Protein AF-I4D6Q4-F1 (afdb_monomer_lite)

Structure (mmCIF, N/CA/C/O backbone):
data_AF-I4D6Q4-F1
#
_entry.id   AF-I4D6Q4-F1
#
loop_
_atom_site.group_PDB
_atom_site.id
_atom_site.type_symbol
_atom_site.label_atom_id
_atom_site.label_alt_id
_atom_site.label_comp_id
_atom_site.label_asym_id
_atom_site.label_entity_id
_atom_site.label_seq_id
_atom_site.pdbx_PDB_ins_code
_atom_site.Cartn_x
_atom_site.Cartn_y
_atom_site.Cartn_z
_atom_site.occupancy
_atom_site.B_iso_or_equiv
_atom_site.auth_seq_id
_atom_site.auth_comp_id
_atom_site.auth_asym_id
_atom_site.auth_atom_id
_atom_site.pdbx_PDB_model_num
ATOM 1 N N . MET A 1 1 ? 4.727 -22.201 -9.510 1.00 43.12 1 MET A N 1
ATOM 2 C CA . MET A 1 1 ? 4.605 -21.734 -8.112 1.00 43.12 1 MET A CA 1
ATOM 3 C C . MET A 1 1 ? 3.258 -22.176 -7.570 1.00 43.12 1 MET A C 1
ATOM 5 O O . MET A 1 1 ? 2.271 -22.043 -8.285 1.00 43.12 1 MET A O 1
ATOM 9 N N . ASN A 1 2 ? 3.219 -22.749 -6.364 1.00 45.34 2 ASN A N 1
ATOM 10 C CA . ASN A 1 2 ? 1.958 -23.049 -5.682 1.00 45.34 2 ASN A CA 1
ATOM 11 C C . ASN A 1 2 ? 1.184 -21.742 -5.453 1.00 45.34 2 ASN A C 1
ATOM 13 O O . ASN A 1 2 ? 1.776 -20.726 -5.102 1.00 45.34 2 ASN A O 1
ATOM 17 N N . SER A 1 3 ? -0.130 -21.769 -5.671 1.00 61.62 3 SER A N 1
ATOM 18 C CA . SER A 1 3 ? -1.021 -20.662 -5.318 1.00 61.62 3 SER A CA 1
ATOM 19 C C . SER A 1 3 ? -0.944 -20.424 -3.810 1.00 61.62 3 SER A C 1
ATOM 21 O O . SER A 1 3 ? -1.395 -21.282 -3.051 1.00 61.62 3 SER A O 1
ATOM 23 N N . LEU A 1 4 ? -0.412 -19.274 -3.384 1.00 80.50 4 LEU A N 1
ATOM 24 C CA . LEU A 1 4 ? -0.483 -18.830 -1.988 1.00 80.50 4 LEU A CA 1
ATOM 25 C C . LEU A 1 4 ? -1.951 -18.795 -1.547 1.00 80.50 4 LEU A C 1
ATOM 27 O O . LEU A 1 4 ? -2.806 -18.285 -2.282 1.00 80.50 4 LEU A O 1
ATOM 31 N N . LYS A 1 5 ? -2.262 -19.350 -0.372 1.00 91.19 5 LYS A N 1
ATOM 32 C CA . LYS A 1 5 ? -3.630 -19.301 0.157 1.00 91.19 5 LYS A CA 1
ATOM 33 C C . LYS A 1 5 ? -3.810 -18.021 0.958 1.00 91.19 5 LYS A C 1
ATOM 35 O O . LYS A 1 5 ? -2.890 -17.540 1.608 1.00 91.19 5 LYS A O 1
ATOM 40 N N . ASN A 1 6 ? -5.017 -17.472 0.916 1.00 95.25 6 ASN A N 1
ATOM 41 C CA . ASN A 1 6 ? -5.359 -16.274 1.667 1.00 95.25 6 ASN A CA 1
ATOM 42 C C . ASN A 1 6 ? -5.917 -16.643 3.049 1.00 95.25 6 ASN A C 1
ATOM 44 O O . ASN A 1 6 ? -7.002 -17.221 3.131 1.00 95.25 6 ASN A O 1
ATOM 48 N N . VAL A 1 7 ? -5.218 -16.278 4.127 1.00 95.94 7 VAL A N 1
ATOM 49 C CA . VAL A 1 7 ? -5.670 -16.543 5.506 1.00 95.94 7 VAL A CA 1
ATOM 50 C C . VAL A 1 7 ? -6.433 -15.392 6.147 1.00 95.94 7 VAL A C 1
ATOM 52 O O . VAL A 1 7 ? -6.980 -15.586 7.232 1.00 95.94 7 VAL A O 1
ATOM 55 N N . ALA A 1 8 ? -6.533 -14.230 5.491 1.00 95.38 8 ALA A N 1
ATOM 56 C CA . ALA A 1 8 ? -7.095 -13.005 6.073 1.00 95.38 8 ALA A CA 1
ATOM 57 C C . ALA A 1 8 ? -8.513 -13.176 6.655 1.00 95.38 8 ALA A C 1
ATOM 59 O O . ALA A 1 8 ? -8.916 -12.454 7.564 1.00 95.38 8 ALA A O 1
ATOM 60 N N . TYR A 1 9 ? -9.270 -14.151 6.145 1.00 95.94 9 TYR A N 1
ATOM 61 C CA . TYR A 1 9 ? -10.652 -14.424 6.542 1.00 95.94 9 TYR A CA 1
ATOM 62 C C . TYR A 1 9 ? -10.814 -15.641 7.463 1.00 95.94 9 TYR A C 1
ATOM 64 O O . TYR A 1 9 ? -11.933 -15.944 7.881 1.00 95.94 9 TYR A O 1
ATOM 72 N N . THR A 1 10 ? -9.724 -16.338 7.789 1.00 96.38 10 THR A N 1
ATOM 73 C CA . THR A 1 10 ? -9.750 -17.511 8.672 1.00 96.38 10 THR A CA 1
ATOM 74 C C . THR A 1 10 ? -9.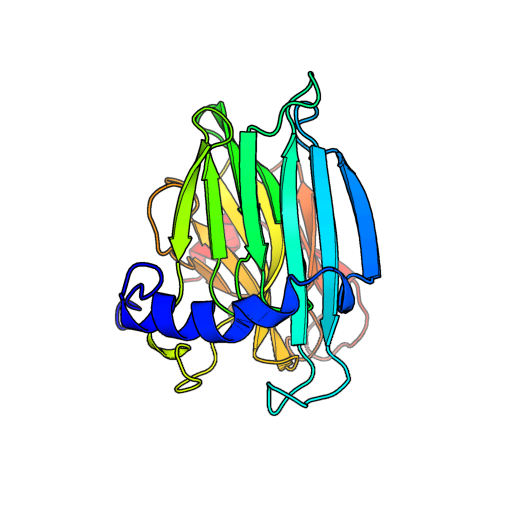957 -17.104 10.129 1.00 96.38 10 THR A C 1
ATOM 76 O O . THR A 1 10 ? -9.509 -16.047 10.571 1.00 96.38 10 THR A O 1
ATOM 79 N N . GLU A 1 11 ? -10.612 -17.965 10.908 1.00 96.69 11 GLU A N 1
ATOM 80 C CA . GLU A 1 11 ? -10.800 -17.734 12.348 1.00 96.69 11 GLU A CA 1
ATOM 81 C C . GLU A 1 11 ? -9.477 -17.725 13.121 1.00 96.69 11 GLU A C 1
ATOM 83 O O . GLU A 1 11 ? -9.350 -17.042 14.133 1.00 96.69 11 GLU A O 1
ATOM 88 N N . GLU A 1 12 ? -8.479 -18.464 12.643 1.00 94.88 12 GLU A N 1
ATOM 89 C CA . GLU A 1 12 ? -7.152 -18.499 13.253 1.00 94.88 12 GLU A CA 1
ATOM 90 C C . GLU A 1 12 ? -6.430 -17.156 13.100 1.00 94.88 12 GLU A C 1
ATOM 92 O O . GLU A 1 12 ? -5.944 -16.608 14.091 1.00 94.88 12 GLU A O 1
ATOM 97 N N . TYR A 1 13 ? -6.447 -16.576 11.894 1.00 94.25 13 TYR A N 1
ATOM 98 C CA . TYR A 1 13 ? -5.882 -15.249 11.658 1.00 94.25 13 TYR A CA 1
ATOM 99 C C . TYR A 1 13 ? -6.596 -14.174 12.484 1.00 94.25 13 TYR A C 1
ATOM 101 O O . TYR A 1 13 ? -5.934 -13.361 13.125 1.00 94.25 13 TYR A O 1
ATOM 109 N N . LYS A 1 14 ? -7.934 -14.196 12.553 1.00 94.38 14 LYS A N 1
ATOM 110 C CA . LYS A 1 14 ? -8.701 -13.243 13.381 1.00 94.38 14 LYS A CA 1
ATOM 111 C C . LYS A 1 14 ? -8.333 -13.340 14.864 1.00 94.38 14 LYS A C 1
ATOM 113 O O . LYS A 1 14 ? -8.062 -12.321 15.488 1.00 94.38 14 LYS A O 1
ATOM 118 N N . LYS A 1 15 ? -8.229 -14.555 15.412 1.00 94.12 15 LYS A N 1
ATOM 119 C CA . LYS A 1 15 ? -7.794 -14.758 16.806 1.00 94.12 15 LYS A CA 1
ATOM 120 C C . LYS A 1 15 ? -6.375 -14.259 17.045 1.00 94.12 15 LYS A C 1
ATOM 122 O O . LYS A 1 15 ? -6.117 -13.652 18.079 1.00 94.12 15 LYS A O 1
ATOM 127 N N . TYR A 1 16 ? -5.461 -14.505 16.106 1.00 91.12 16 TYR A N 1
ATOM 128 C CA . TYR A 1 16 ? -4.109 -13.954 16.165 1.00 91.12 16 TYR A CA 1
ATOM 129 C C . TYR A 1 16 ? -4.140 -12.420 16.194 1.00 91.12 16 TYR A C 1
ATOM 131 O O . TYR A 1 16 ? -3.508 -11.813 17.056 1.00 91.12 16 TYR A O 1
ATOM 139 N N . ARG A 1 17 ? -4.934 -11.792 15.321 1.00 91.56 17 ARG A N 1
ATOM 140 C CA . ARG A 1 17 ? -5.138 -10.337 15.296 1.00 91.56 17 ARG A CA 1
ATOM 141 C C . ARG A 1 17 ? -5.669 -9.787 16.612 1.00 91.56 17 ARG A C 1
ATOM 143 O O . ARG A 1 17 ? -5.150 -8.781 17.089 1.00 91.56 17 ARG A O 1
ATOM 150 N N . ASP A 1 18 ? -6.617 -10.482 17.234 1.00 92.25 18 ASP A N 1
ATOM 151 C CA . ASP A 1 18 ? -7.201 -10.060 18.507 1.00 92.25 18 ASP A CA 1
ATOM 152 C C . ASP A 1 18 ? -6.180 -9.988 19.650 1.00 92.25 18 ASP A C 1
ATOM 154 O O . ASP A 1 18 ? -6.353 -9.198 20.583 1.00 92.25 18 ASP A O 1
ATOM 158 N N . THR A 1 19 ? -5.078 -10.746 19.571 1.00 90.56 19 THR A N 1
ATOM 159 C CA . THR A 1 19 ? -3.995 -10.673 20.569 1.00 90.56 19 THR A CA 1
ATOM 160 C C . THR A 1 19 ? -3.318 -9.303 20.629 1.00 90.56 19 THR A C 1
ATOM 162 O O . THR A 1 19 ? -2.713 -8.980 21.649 1.00 90.56 19 THR A O 1
ATOM 165 N N . PHE A 1 20 ? -3.464 -8.473 19.591 1.00 90.75 20 PHE A N 1
ATOM 166 C CA . PHE A 1 20 ? -2.914 -7.119 19.532 1.00 90.75 20 PHE A CA 1
ATOM 167 C C . PHE A 1 20 ? -3.913 -6.032 19.940 1.00 90.75 20 PHE A C 1
ATOM 169 O O . PHE A 1 20 ? -3.504 -4.886 20.100 1.00 90.75 20 PHE A O 1
ATOM 176 N N . ASN A 1 21 ? -5.192 -6.354 20.182 1.00 92.25 21 ASN A N 1
ATOM 177 C CA . ASN A 1 21 ? -6.232 -5.350 20.465 1.00 92.25 21 ASN A CA 1
ATOM 178 C C . ASN A 1 21 ? -5.907 -4.452 21.671 1.00 92.25 21 ASN A C 1
ATOM 180 O O . ASN A 1 21 ? -6.354 -3.307 21.732 1.00 92.25 21 ASN A O 1
ATOM 184 N N . PHE A 1 22 ? -5.095 -4.942 22.614 1.00 92.06 22 PHE A N 1
ATOM 185 C CA . PHE A 1 22 ? -4.651 -4.171 23.775 1.00 92.06 22 PHE A CA 1
ATOM 186 C C . PHE A 1 22 ? -3.9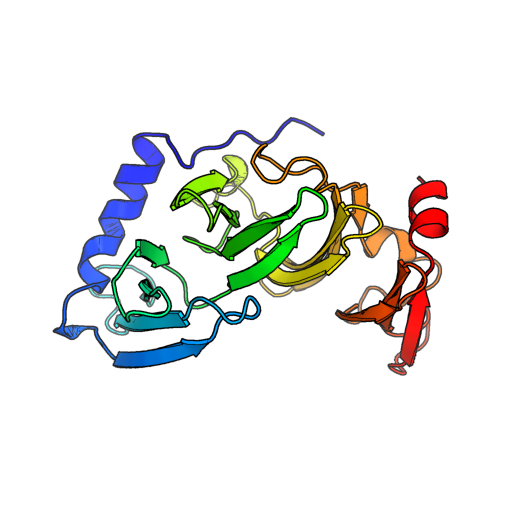25 -2.870 23.396 1.00 92.06 22 PHE A C 1
ATOM 188 O O . PHE A 1 22 ? -4.008 -1.899 24.148 1.00 92.06 22 PHE A O 1
ATOM 195 N N . VAL A 1 23 ? -3.216 -2.839 22.258 1.00 93.06 23 VAL A N 1
ATOM 196 C CA . VAL A 1 23 ? -2.391 -1.689 21.858 1.00 93.06 23 VAL A CA 1
ATOM 197 C C . VAL A 1 23 ? -3.242 -0.477 21.484 1.00 93.06 23 VAL A C 1
ATOM 199 O O . VAL A 1 23 ? -2.764 0.646 21.557 1.00 93.06 23 VAL A O 1
ATOM 202 N N . PHE A 1 24 ? -4.516 -0.672 21.136 1.00 93.62 24 PHE A N 1
ATOM 203 C CA . PHE A 1 24 ? -5.420 0.415 20.753 1.00 93.62 24 PHE A CA 1
ATOM 204 C C . PHE A 1 24 ? -6.054 1.146 21.950 1.00 93.62 24 PHE A C 1
ATOM 206 O O . PHE A 1 24 ? -6.903 2.022 21.765 1.00 93.62 24 PHE A O 1
ATOM 213 N N . ASP A 1 25 ? -5.644 0.819 23.180 1.00 93.75 25 ASP A N 1
ATOM 214 C CA . ASP A 1 25 ? -5.998 1.582 24.376 1.00 93.75 25 ASP A CA 1
ATOM 215 C C . ASP A 1 25 ? -5.370 2.990 24.348 1.00 93.75 25 ASP A C 1
ATOM 217 O O . ASP A 1 25 ? -4.244 3.193 23.887 1.00 93.75 25 ASP A O 1
ATOM 221 N N . ASN A 1 26 ? -6.087 3.980 24.887 1.00 94.31 26 ASN A N 1
ATOM 222 C CA . ASN A 1 26 ? -5.633 5.372 24.936 1.00 94.31 26 ASN A CA 1
ATOM 223 C C . ASN A 1 26 ? -4.288 5.555 25.653 1.00 94.31 26 ASN A C 1
ATOM 225 O O . ASN A 1 26 ? -3.580 6.509 25.340 1.00 94.31 26 ASN A O 1
ATOM 229 N N . LYS A 1 27 ? -3.914 4.673 26.589 1.00 93.81 27 LYS A N 1
ATOM 230 C CA . LYS A 1 27 ? -2.617 4.754 27.280 1.00 93.81 27 LYS A CA 1
ATOM 231 C C . LYS A 1 27 ? -1.411 4.499 26.365 1.00 93.81 27 LYS A C 1
ATOM 233 O O . LYS A 1 27 ? -0.307 4.881 26.732 1.00 93.81 27 LYS A O 1
ATOM 238 N N . TYR A 1 28 ? -1.618 3.852 25.215 1.00 93.44 28 TYR A N 1
ATOM 239 C CA . TYR A 1 28 ? -0.588 3.593 24.201 1.00 93.44 28 TYR A CA 1
ATOM 240 C C . TYR A 1 28 ? -0.670 4.567 23.020 1.00 93.44 28 TYR A C 1
ATOM 242 O O . TYR A 1 28 ? 0.072 4.420 22.053 1.00 93.44 28 TYR A O 1
ATOM 250 N N . LYS A 1 29 ? -1.604 5.525 23.041 1.00 95.38 29 LYS A N 1
ATOM 251 C CA . LYS A 1 29 ? -1.798 6.488 21.956 1.00 95.38 29 LYS A CA 1
ATOM 252 C C . LYS A 1 29 ? -0.654 7.502 21.938 1.00 95.38 29 LYS A C 1
ATOM 254 O O . LYS A 1 29 ? -0.425 8.187 22.927 1.00 95.38 29 LYS A O 1
ATOM 259 N N . GLU A 1 30 ? -0.019 7.657 20.782 1.00 94.00 30 GLU A N 1
ATOM 260 C CA . GLU A 1 30 ? 1.121 8.563 20.597 1.00 94.00 30 GLU A CA 1
ATOM 261 C C . GLU A 1 30 ? 0.692 9.873 19.933 1.00 94.00 30 GLU A C 1
ATOM 263 O O . GLU A 1 30 ? 0.776 10.953 20.513 1.00 94.00 30 GLU A O 1
ATOM 268 N N . GLN A 1 31 ? 0.197 9.782 18.699 1.00 94.69 31 GLN A N 1
ATOM 269 C CA . GLN A 1 31 ? -0.104 10.948 17.875 1.00 94.69 31 GLN A CA 1
ATOM 270 C C . GLN A 1 31 ? -1.280 10.688 16.939 1.00 94.69 31 GLN A C 1
ATOM 272 O O . GLN A 1 31 ? -1.652 9.543 16.671 1.00 94.69 31 GLN A O 1
ATOM 277 N N . VAL A 1 32 ? -1.851 11.774 16.425 1.00 96.50 32 VAL A N 1
ATOM 278 C CA . VAL A 1 32 ? -2.872 11.746 15.380 1.00 96.50 32 VAL A CA 1
ATOM 279 C C . VAL A 1 32 ? -2.402 12.639 14.247 1.00 96.50 32 VAL A C 1
ATOM 281 O O . VAL A 1 32 ? -2.074 13.800 14.486 1.00 96.50 32 VAL A O 1
ATOM 284 N N . ILE A 1 33 ? -2.396 12.108 13.031 1.00 95.38 33 ILE A N 1
ATOM 285 C CA . ILE A 1 33 ? -2.181 12.895 11.816 1.00 95.38 33 ILE A CA 1
ATOM 286 C C . ILE A 1 33 ? -3.406 12.773 10.920 1.00 95.38 33 ILE A C 1
ATOM 288 O O . ILE A 1 33 ? -4.160 11.803 11.002 1.00 95.38 33 ILE A O 1
ATOM 292 N N . GLU A 1 34 ? -3.596 13.751 10.051 1.00 95.69 34 GLU A N 1
ATOM 293 C CA . GLU A 1 34 ? -4.574 13.680 8.979 1.00 95.69 34 GLU A CA 1
ATOM 294 C C . GLU A 1 34 ? -3.900 14.146 7.694 1.00 95.69 34 GLU A C 1
ATOM 296 O O . GLU A 1 34 ? -3.216 15.171 7.693 1.00 95.69 34 GLU A O 1
ATOM 301 N N . GLN A 1 35 ? -4.062 13.381 6.618 1.00 94.12 35 GLN A N 1
ATOM 302 C CA . GLN A 1 35 ? -3.505 13.728 5.314 1.00 94.12 35 GLN A CA 1
ATOM 303 C C . GLN A 1 35 ? -4.525 13.486 4.199 1.00 94.12 35 GLN A C 1
ATOM 305 O O . GLN A 1 35 ? -5.279 12.510 4.267 1.00 94.12 35 GLN A O 1
ATOM 310 N N . PRO A 1 36 ? -4.579 14.355 3.174 1.00 94.75 36 PRO A N 1
ATOM 311 C CA . PRO A 1 36 ? -5.435 14.128 2.018 1.00 94.75 36 PRO A CA 1
ATOM 312 C C . PRO A 1 36 ? -4.978 12.883 1.249 1.00 94.75 36 PRO A C 1
ATOM 314 O O . PRO A 1 36 ? -3.785 12.581 1.184 1.00 94.75 36 PRO A O 1
ATOM 317 N N . LEU A 1 37 ? -5.930 12.171 0.650 1.00 92.94 37 LEU A N 1
ATOM 318 C CA . LEU A 1 37 ? -5.637 11.147 -0.344 1.00 92.94 37 LEU A CA 1
ATOM 319 C C . LEU A 1 37 ? -5.443 11.801 -1.718 1.00 92.94 37 LEU A C 1
ATOM 321 O O . LEU A 1 37 ? -5.986 12.867 -2.014 1.00 92.94 37 LEU A O 1
ATOM 325 N N . SER A 1 38 ? -4.672 11.141 -2.576 1.00 88.25 38 SER A N 1
ATOM 326 C CA . SER A 1 38 ? -4.358 11.583 -3.944 1.00 88.25 38 SER A CA 1
ATOM 327 C C . SER A 1 38 ? -5.576 11.682 -4.867 1.00 88.25 38 SER A C 1
ATOM 329 O O . SER A 1 38 ? -5.473 12.265 -5.941 1.00 88.25 38 SER A O 1
ATOM 331 N N . ASP A 1 39 ? -6.734 11.158 -4.463 1.00 88.88 39 ASP A N 1
ATOM 332 C CA . ASP A 1 39 ? -7.981 11.270 -5.220 1.00 88.88 39 ASP A CA 1
ATOM 333 C C . ASP A 1 39 ? -8.676 12.639 -5.086 1.00 88.88 39 ASP A C 1
ATOM 335 O O . ASP A 1 39 ? -9.662 12.906 -5.776 1.00 88.88 39 ASP A O 1
ATOM 339 N N . GLY A 1 40 ? -8.191 13.492 -4.175 1.00 90.12 40 GLY A N 1
ATOM 340 C CA . GLY A 1 40 ? -8.727 14.828 -3.912 1.00 90.12 40 GLY A CA 1
ATOM 341 C C . GLY A 1 40 ? -10.124 14.857 -3.279 1.00 90.12 40 GLY A C 1
ATOM 342 O O . GLY A 1 40 ? -10.700 15.937 -3.145 1.00 90.12 40 GLY A O 1
ATOM 343 N N . LYS A 1 41 ? -10.690 13.703 -2.901 1.00 93.12 41 LYS A N 1
ATOM 344 C CA . LYS A 1 41 ? -12.062 13.573 -2.369 1.00 93.12 41 LYS A CA 1
ATOM 345 C C . LYS A 1 41 ? -12.100 13.035 -0.946 1.00 93.12 41 LYS A C 1
ATOM 347 O O . LYS A 1 41 ? -13.094 13.251 -0.249 1.00 93.12 41 LYS A O 1
ATOM 352 N N . HIS A 1 42 ? -11.040 12.352 -0.528 1.00 95.44 42 HIS A N 1
ATOM 353 C CA . HIS A 1 42 ? -10.944 11.727 0.780 1.00 95.44 42 HIS A CA 1
ATOM 354 C C . HIS A 1 42 ? -9.699 12.192 1.546 1.00 95.44 42 HIS A C 1
ATOM 356 O O . HIS A 1 42 ? -8.715 12.651 0.963 1.00 95.44 42 HIS A O 1
ATOM 362 N N . SER A 1 43 ? -9.727 12.040 2.868 1.00 96.12 43 SER A N 1
ATOM 363 C CA . SER A 1 43 ? -8.548 12.140 3.735 1.00 96.12 43 SER A CA 1
ATOM 364 C C . SER A 1 43 ? -8.426 10.897 4.615 1.00 96.12 43 SER A C 1
ATOM 366 O O . SER A 1 43 ? -9.409 10.208 4.892 1.00 96.12 43 SER A O 1
ATOM 368 N N . ALA A 1 44 ? -7.205 10.583 5.037 1.00 95.62 44 ALA A N 1
ATOM 369 C C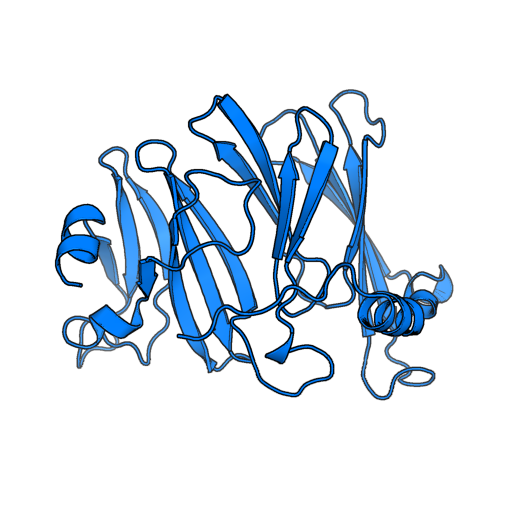A . ALA A 1 44 ? -6.925 9.548 6.019 1.00 95.62 44 ALA A CA 1
ATOM 370 C C . ALA A 1 44 ? -6.535 10.211 7.340 1.00 95.62 44 ALA A C 1
ATOM 372 O O . ALA A 1 44 ? -5.509 10.890 7.418 1.00 95.62 44 ALA A O 1
ATOM 373 N N . ARG A 1 45 ? -7.337 9.988 8.384 1.00 97.00 45 ARG A N 1
ATOM 374 C CA . ARG A 1 45 ? -6.973 10.310 9.765 1.00 97.00 45 ARG A CA 1
ATOM 375 C C . ARG A 1 45 ? -6.395 9.076 10.424 1.00 97.00 45 ARG A C 1
ATOM 377 O O . ARG A 1 45 ? -7.047 8.040 10.496 1.00 97.00 45 ARG A O 1
ATOM 384 N N . ILE A 1 46 ? -5.186 9.203 10.939 1.00 95.75 46 ILE A N 1
ATOM 385 C CA . ILE A 1 46 ? -4.397 8.086 11.432 1.00 95.75 46 ILE A CA 1
ATOM 386 C C . ILE A 1 46 ? -4.033 8.372 12.874 1.00 95.75 46 ILE A C 1
ATOM 388 O O . ILE A 1 46 ? -3.359 9.356 13.174 1.00 95.75 46 ILE A O 1
ATOM 392 N N . THR A 1 47 ? -4.476 7.499 13.769 1.00 96.12 47 THR A N 1
ATOM 393 C CA . THR A 1 47 ? -4.027 7.490 15.159 1.00 96.12 47 THR A CA 1
ATOM 394 C C . THR A 1 47 ? -2.957 6.427 15.318 1.00 96.12 47 THR A C 1
ATOM 396 O O . THR A 1 47 ? -3.209 5.261 15.023 1.00 96.12 47 THR A O 1
ATOM 399 N N . PHE A 1 48 ? -1.780 6.822 15.789 1.00 94.88 48 PHE A N 1
ATOM 400 C CA . PHE A 1 48 ? -0.670 5.917 16.060 1.00 94.88 48 PHE A CA 1
ATOM 401 C C . PHE A 1 48 ? -0.678 5.466 17.513 1.00 94.88 48 PHE A C 1
ATOM 403 O O . PHE A 1 48 ? -0.960 6.255 18.420 1.00 94.88 48 PHE A O 1
ATOM 410 N N . TYR A 1 49 ? -0.307 4.208 17.707 1.00 94.06 49 TYR A N 1
ATOM 411 C CA . TYR A 1 49 ? -0.196 3.566 19.002 1.00 94.06 49 TYR A CA 1
ATOM 412 C C . TYR A 1 49 ? 1.144 2.850 19.123 1.00 94.06 49 TYR A C 1
ATOM 414 O O . TYR A 1 49 ? 1.667 2.310 18.141 1.00 94.06 49 TYR A O 1
ATOM 422 N N . LYS A 1 50 ? 1.694 2.839 20.333 1.00 92.25 50 LYS A N 1
ATOM 423 C CA . LYS A 1 50 ? 2.999 2.260 20.619 1.00 92.25 50 LYS A CA 1
ATOM 424 C C . LYS A 1 50 ? 3.029 1.645 22.012 1.00 92.25 50 LYS A C 1
ATOM 426 O O . LYS A 1 50 ? 2.764 2.312 23.006 1.00 92.25 50 LYS A O 1
ATOM 431 N N . ASP A 1 51 ? 3.413 0.376 22.074 1.00 89.88 51 ASP A N 1
ATOM 432 C CA . ASP A 1 51 ? 3.801 -0.291 23.311 1.00 89.88 51 ASP A CA 1
ATOM 433 C C . ASP A 1 51 ? 5.308 -0.567 23.305 1.00 89.88 51 ASP A C 1
ATOM 435 O O . ASP A 1 51 ? 5.806 -1.420 22.567 1.00 89.88 51 ASP A O 1
ATOM 439 N N . GLU A 1 52 ? 6.040 0.154 24.155 1.00 81.69 52 GLU A N 1
ATOM 440 C CA . GLU A 1 52 ? 7.470 -0.075 24.396 1.00 81.69 52 GLU A CA 1
ATOM 441 C C . GLU A 1 52 ? 7.745 -1.004 25.578 1.00 81.69 52 GLU A C 1
ATOM 443 O O . GLU A 1 52 ? 8.891 -1.398 25.792 1.00 81.69 52 GLU A O 1
ATOM 448 N N . THR A 1 53 ? 6.718 -1.339 26.362 1.00 76.81 53 THR A N 1
ATOM 449 C CA . THR A 1 53 ? 6.898 -2.018 27.649 1.00 76.81 53 THR A CA 1
ATOM 450 C C . THR A 1 53 ? 7.207 -3.503 27.493 1.00 76.81 53 THR A C 1
ATOM 452 O O . THR A 1 53 ? 7.687 -4.114 28.446 1.00 76.81 53 THR A O 1
ATOM 455 N N . CYS A 1 54 ? 6.912 -4.083 26.319 1.00 72.00 54 CYS A N 1
ATOM 456 C CA . CYS A 1 54 ? 6.962 -5.526 26.053 1.00 72.00 54 CYS A CA 1
ATOM 457 C C . CYS A 1 54 ? 6.275 -6.353 27.164 1.00 72.00 54 CYS A C 1
ATOM 459 O O . CYS A 1 54 ? 6.670 -7.481 27.457 1.00 72.00 54 CYS A O 1
ATOM 461 N N . SER A 1 55 ? 5.283 -5.764 27.843 1.00 66.00 55 SER A N 1
ATOM 462 C CA . SER A 1 55 ? 4.649 -6.361 29.025 1.00 66.00 55 SER A CA 1
ATOM 463 C C . SER A 1 55 ? 3.566 -7.374 28.655 1.00 66.00 55 SER A C 1
ATOM 465 O O . SER A 1 55 ? 3.264 -8.269 29.442 1.00 66.00 55 SER A O 1
ATOM 467 N N . ILE A 1 56 ? 3.004 -7.242 27.450 1.00 72.00 56 ILE A N 1
ATOM 468 C CA . ILE A 1 56 ? 1.957 -8.113 26.900 1.00 72.00 56 ILE A CA 1
ATOM 469 C C . ILE A 1 56 ? 2.487 -8.872 25.675 1.00 72.00 56 ILE A C 1
ATOM 471 O O . ILE A 1 56 ? 2.308 -10.083 25.566 1.00 72.00 56 ILE A O 1
ATOM 475 N N . SER A 1 57 ? 3.192 -8.178 24.778 1.00 71.50 57 SER A N 1
ATOM 476 C CA . SER A 1 57 ? 3.893 -8.774 23.638 1.00 71.50 57 SER A CA 1
ATOM 477 C C . SER A 1 57 ? 5.378 -8.964 23.950 1.00 71.50 57 SER A C 1
ATOM 479 O O . SER A 1 57 ? 5.993 -8.120 24.595 1.00 71.50 57 SER A O 1
ATOM 481 N N . LYS A 1 58 ? 5.991 -10.035 23.427 1.00 71.75 58 LYS A N 1
ATOM 482 C CA . LYS A 1 58 ? 7.452 -10.252 23.507 1.00 71.75 58 LYS A CA 1
ATOM 483 C C . LYS A 1 58 ? 8.265 -9.198 22.743 1.00 71.75 58 LYS A C 1
ATOM 485 O O . LYS A 1 58 ? 9.470 -9.089 22.951 1.00 71.75 58 LYS A O 1
ATOM 490 N N . TYR A 1 59 ? 7.612 -8.449 21.861 1.00 73.88 59 TYR A N 1
ATOM 491 C CA . TYR A 1 59 ? 8.212 -7.429 21.014 1.00 73.88 59 TYR A CA 1
ATOM 492 C C . TYR A 1 59 ? 7.483 -6.104 21.191 1.00 73.88 59 TYR A C 1
ATOM 494 O O . TYR A 1 59 ? 6.291 -6.084 21.512 1.00 73.88 59 TYR A O 1
ATOM 502 N N . ARG A 1 60 ? 8.187 -5.002 20.916 1.00 84.12 60 ARG A N 1
ATOM 503 C CA . ARG A 1 60 ? 7.565 -3.680 20.813 1.00 84.12 60 ARG A CA 1
ATOM 504 C C . ARG A 1 60 ? 6.457 -3.741 19.770 1.00 84.12 60 ARG A C 1
ATOM 506 O O . ARG A 1 60 ? 6.690 -4.228 18.665 1.00 84.12 60 ARG A O 1
ATOM 513 N N . VAL A 1 61 ? 5.274 -3.251 20.122 1.00 87.38 61 VAL A N 1
ATOM 514 C CA . VAL A 1 61 ? 4.137 -3.217 19.200 1.00 87.38 61 VAL A CA 1
ATOM 515 C C . VAL A 1 61 ? 3.940 -1.791 18.744 1.00 87.38 61 VAL A C 1
ATOM 517 O O . VAL A 1 61 ? 3.833 -0.870 19.549 1.00 87.38 61 VAL A O 1
ATOM 520 N N . LEU A 1 62 ? 3.904 -1.624 17.434 1.00 89.94 62 LEU A N 1
ATOM 521 C CA . LEU A 1 62 ? 3.617 -0.365 16.774 1.00 89.94 62 LEU A CA 1
ATOM 522 C C . LEU A 1 62 ? 2.392 -0.609 15.920 1.00 89.94 62 LEU A C 1
ATOM 524 O O . LEU A 1 62 ? 2.329 -1.612 15.212 1.00 89.94 62 LEU A O 1
ATOM 528 N N . ALA A 1 63 ? 1.406 0.262 16.048 1.00 93.06 63 ALA A N 1
ATOM 529 C CA . ALA A 1 63 ? 0.120 0.068 15.415 1.00 93.06 63 ALA A CA 1
ATOM 530 C C . ALA A 1 63 ? -0.488 1.402 15.001 1.00 93.06 63 ALA A C 1
ATOM 532 O O . ALA A 1 63 ? -0.110 2.474 15.480 1.00 93.06 63 ALA A O 1
ATOM 533 N N . SER A 1 64 ? -1.468 1.334 14.113 1.00 94.31 64 SER A N 1
ATOM 534 C CA . SER A 1 64 ? -2.264 2.488 13.740 1.00 94.31 64 SER A CA 1
ATOM 535 C C . SER A 1 64 ? -3.719 2.123 13.520 1.00 94.31 64 SER A C 1
ATOM 537 O O . SER A 1 64 ? -4.052 1.027 13.071 1.00 94.31 64 SER A O 1
ATOM 539 N N . LYS A 1 65 ? -4.591 3.076 13.831 1.00 95.12 65 LYS A N 1
ATOM 540 C CA . LYS A 1 65 ? -5.996 3.055 13.450 1.00 95.12 65 LYS A CA 1
ATOM 541 C C . LYS A 1 65 ? -6.220 4.148 12.427 1.00 95.12 65 LYS A C 1
ATOM 543 O O . LYS A 1 65 ? -5.975 5.318 12.721 1.00 95.12 65 LYS A O 1
ATOM 548 N N . THR A 1 66 ? -6.690 3.760 11.253 1.00 95.25 66 THR A N 1
ATOM 549 C CA . THR A 1 66 ? -6.973 4.684 10.160 1.00 95.25 66 THR A CA 1
ATOM 550 C C . THR A 1 66 ? -8.474 4.816 9.978 1.00 95.25 66 THR A C 1
ATOM 552 O O . THR A 1 66 ? -9.194 3.820 9.912 1.00 95.25 66 THR A O 1
ATOM 555 N N . GLU A 1 67 ? -8.936 6.055 9.895 1.00 96.38 67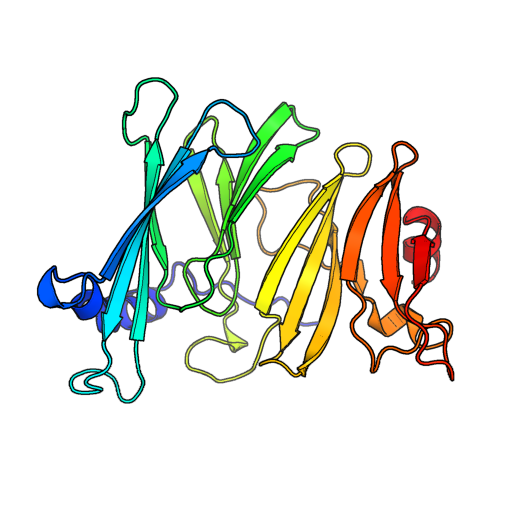 GLU A N 1
ATOM 556 C CA . GLU A 1 67 ? -10.289 6.437 9.521 1.00 96.38 67 GLU A CA 1
ATOM 557 C C . GLU A 1 67 ? -10.214 7.147 8.168 1.00 96.38 67 GLU A C 1
ATOM 559 O O . GLU A 1 67 ? -9.462 8.110 8.015 1.00 96.38 67 GLU A O 1
ATOM 564 N N . ILE A 1 68 ? -10.977 6.672 7.184 1.00 96.38 68 ILE A N 1
ATOM 565 C CA . ILE A 1 68 ? -11.122 7.359 5.898 1.00 96.38 68 ILE A CA 1
ATOM 566 C C . ILE A 1 68 ? -12.299 8.312 6.011 1.00 96.38 68 ILE A C 1
ATOM 568 O O . ILE A 1 68 ? -13.400 7.897 6.385 1.00 96.38 68 ILE A O 1
ATOM 572 N N . LEU A 1 69 ? -12.057 9.581 5.702 1.00 96.94 69 LEU A N 1
ATOM 573 C CA . LEU A 1 69 ? -13.053 10.637 5.721 1.00 96.94 69 LEU A CA 1
ATOM 574 C C . LEU A 1 69 ? -13.392 11.055 4.296 1.00 96.94 69 LEU A C 1
ATOM 576 O O . LEU A 1 69 ? -12.508 11.151 3.448 1.00 96.94 69 LEU A O 1
ATOM 580 N N . ASN A 1 70 ? -14.670 11.312 4.037 1.00 94.81 70 ASN A N 1
ATOM 581 C CA . ASN A 1 70 ? -15.108 11.941 2.793 1.00 94.81 70 ASN A CA 1
ATOM 582 C C . ASN A 1 70 ? -14.955 13.473 2.854 1.00 94.81 70 ASN A C 1
ATOM 584 O O . ASN A 1 70 ? -14.592 14.045 3.882 1.00 94.81 70 ASN A O 1
ATOM 588 N N . SER A 1 71 ? -15.318 14.159 1.770 1.00 91.81 71 SER A N 1
ATOM 589 C CA . SER A 1 71 ? -15.269 15.625 1.668 1.00 91.81 71 SER A CA 1
ATOM 590 C C . SER A 1 71 ? -16.156 16.381 2.675 1.00 91.81 71 SER A C 1
ATOM 592 O O . SER A 1 71 ? -16.070 17.602 2.766 1.00 91.81 71 SER A O 1
ATOM 594 N N . GLN A 1 72 ? -17.036 15.685 3.402 1.00 94.75 72 GLN A N 1
ATOM 595 C CA . GLN A 1 72 ? -17.893 16.229 4.464 1.00 94.75 72 GLN A CA 1
ATOM 596 C C . GLN A 1 72 ? -17.367 15.873 5.865 1.00 94.75 72 GLN A C 1
ATOM 598 O O . GLN A 1 72 ? -18.080 16.042 6.855 1.00 94.75 72 GLN A O 1
ATOM 603 N N . SER A 1 73 ? -16.142 15.346 5.958 1.00 94.38 73 SER A N 1
ATOM 604 C CA . SER A 1 73 ? -15.510 14.880 7.197 1.00 94.38 73 SER A CA 1
ATOM 605 C C . SER A 1 73 ? -16.278 13.759 7.909 1.00 94.38 73 SER A C 1
ATOM 607 O O . SER A 1 73 ? -16.127 13.561 9.117 1.00 94.38 73 SER A O 1
ATOM 609 N N . GLN A 1 74 ? -17.105 13.009 7.178 1.00 96.19 74 GLN A N 1
ATOM 610 C CA . GLN A 1 74 ? -17.771 11.819 7.699 1.00 96.19 74 GLN A CA 1
ATOM 611 C C . GLN A 1 74 ? -16.851 10.617 7.538 1.00 96.19 74 GLN A C 1
ATOM 613 O O . GLN A 1 74 ? -16.227 10.448 6.492 1.00 96.19 74 GLN A O 1
ATOM 618 N N . ILE A 1 75 ? -16.805 9.759 8.556 1.00 97.12 75 ILE A N 1
ATOM 619 C CA . ILE A 1 75 ? -16.014 8.534 8.494 1.00 97.12 75 ILE A CA 1
ATOM 620 C C . ILE A 1 75 ? -16.754 7.505 7.639 1.00 97.12 75 ILE A C 1
ATOM 622 O O . ILE A 1 75 ? -17.854 7.085 7.996 1.00 97.12 75 ILE A O 1
ATOM 626 N N . VAL A 1 76 ? -16.128 7.088 6.542 1.00 95.12 76 VAL A N 1
ATOM 627 C CA . VAL A 1 76 ? -16.686 6.120 5.587 1.00 95.12 76 VAL A CA 1
ATOM 628 C C . VAL A 1 76 ? -16.060 4.733 5.710 1.00 95.12 76 VAL A C 1
ATOM 630 O O . VAL A 1 76 ? -16.699 3.744 5.368 1.00 95.12 76 VAL A O 1
ATOM 633 N N . ALA A 1 77 ? -14.847 4.635 6.260 1.00 94.56 77 ALA A N 1
ATOM 634 C CA . ALA A 1 77 ? -14.196 3.358 6.538 1.00 94.56 77 ALA A CA 1
ATOM 635 C C . ALA A 1 77 ? -13.237 3.454 7.730 1.00 94.56 77 ALA A C 1
ATOM 637 O O . ALA A 1 77 ? -12.736 4.534 8.055 1.00 94.56 77 ALA A O 1
ATOM 638 N N . LYS A 1 78 ? -12.969 2.310 8.370 1.00 95.12 78 LYS A N 1
ATOM 639 C CA . LYS A 1 78 ? -11.965 2.168 9.431 1.00 95.12 78 LYS A CA 1
ATOM 640 C C . LYS A 1 78 ? -11.169 0.887 9.239 1.00 95.12 78 LYS A C 1
ATOM 642 O O . LYS A 1 78 ? -11.750 -0.146 8.921 1.00 95.12 78 LYS A O 1
ATOM 647 N N . PHE A 1 79 ? -9.871 0.946 9.493 1.00 93.88 79 PHE A N 1
ATOM 648 C CA . PHE A 1 79 ? -9.022 -0.239 9.541 1.00 93.88 79 PHE A CA 1
ATOM 649 C C . PHE A 1 79 ? -7.867 -0.052 10.519 1.00 93.88 79 PHE A C 1
ATOM 651 O O . PHE A 1 79 ? -7.491 1.067 10.870 1.00 93.88 79 PHE A O 1
ATOM 658 N N . GLU A 1 80 ? -7.321 -1.174 10.970 1.00 94.25 80 GLU A N 1
ATOM 659 C CA . GLU A 1 80 ? -6.268 -1.234 11.974 1.00 94.25 80 GLU A CA 1
ATOM 660 C C . GLU A 1 80 ? -5.058 -1.970 11.405 1.00 94.25 80 GLU A C 1
ATOM 662 O O . GLU A 1 80 ? -5.177 -3.061 10.841 1.00 94.25 80 GLU A O 1
ATOM 667 N N . ASN A 1 81 ? -3.885 -1.372 11.572 1.00 92.69 81 ASN A N 1
ATOM 668 C CA . ASN A 1 81 ? -2.609 -1.959 11.206 1.00 92.69 81 ASN A CA 1
ATOM 669 C C . ASN A 1 81 ? -1.809 -2.252 12.477 1.00 92.69 81 ASN A C 1
ATOM 671 O O . ASN A 1 81 ? -1.672 -1.364 13.315 1.00 92.69 81 ASN A O 1
ATOM 675 N N . VAL A 1 82 ? -1.301 -3.477 12.634 1.00 88.88 82 VAL A N 1
ATOM 676 C CA . VAL A 1 82 ? -0.451 -3.869 13.779 1.00 88.88 82 VAL A CA 1
ATOM 677 C C . VAL A 1 82 ? 1.003 -4.041 13.340 1.00 88.88 82 VAL A C 1
ATOM 679 O O . VAL A 1 82 ? 1.620 -5.090 13.495 1.00 88.88 82 VAL A O 1
ATOM 682 N N . ASN A 1 83 ? 1.539 -2.994 12.723 1.00 80.06 83 ASN A N 1
ATOM 683 C CA . ASN A 1 83 ? 2.948 -2.826 12.408 1.00 80.06 83 ASN A CA 1
ATOM 684 C C . ASN A 1 83 ? 3.289 -1.327 12.264 1.00 80.06 83 ASN A C 1
ATOM 686 O O . ASN A 1 83 ? 2.429 -0.483 12.016 1.00 80.06 83 ASN A O 1
ATOM 690 N N . GLN A 1 84 ? 4.572 -1.000 12.400 1.00 64.56 84 GLN A N 1
ATOM 691 C CA . GLN A 1 84 ? 5.166 0.323 12.231 1.00 64.56 84 GLN A CA 1
ATOM 692 C C . GLN A 1 84 ? 5.067 0.868 10.794 1.00 64.56 84 GLN A C 1
ATOM 694 O O . GLN A 1 84 ? 5.043 2.083 10.604 1.00 64.56 84 GLN A O 1
ATOM 699 N N . SER A 1 85 ? 5.022 -0.005 9.781 1.00 67.12 85 SER A N 1
ATOM 700 C CA . SER A 1 85 ? 4.971 0.403 8.372 1.00 67.12 85 SER A CA 1
ATOM 701 C C . SER A 1 85 ? 3.547 0.802 7.974 1.00 67.12 85 SER A C 1
ATOM 703 O O . SER A 1 85 ? 2.708 -0.041 7.638 1.00 67.12 85 SER A O 1
ATOM 705 N N . ILE A 1 86 ? 3.277 2.109 8.017 1.00 71.38 86 ILE A N 1
ATOM 706 C CA . ILE A 1 86 ? 2.098 2.675 7.370 1.00 71.38 86 ILE A CA 1
ATOM 707 C C . ILE A 1 86 ? 2.398 2.814 5.890 1.00 71.38 86 ILE A C 1
ATOM 709 O O . ILE A 1 86 ? 3.201 3.643 5.476 1.00 71.38 86 ILE A O 1
ATOM 713 N N . PHE A 1 87 ? 1.698 2.012 5.105 1.00 84.00 87 PHE A N 1
ATOM 714 C CA . PHE A 1 87 ? 1.661 2.130 3.665 1.00 84.00 87 PHE A CA 1
ATOM 715 C C . PHE A 1 87 ? 0.201 2.192 3.241 1.00 84.00 87 PHE A C 1
ATOM 717 O O . PHE A 1 87 ? -0.585 1.287 3.548 1.00 84.00 87 PHE A O 1
ATOM 724 N N . PHE A 1 88 ? -0.153 3.275 2.558 1.00 89.31 88 PHE A N 1
ATOM 725 C CA . PHE A 1 88 ? -1.368 3.353 1.772 1.00 89.31 88 PHE A CA 1
ATOM 726 C C . PHE A 1 88 ? -1.176 4.268 0.566 1.00 89.31 88 PHE A C 1
ATOM 728 O O . PHE A 1 88 ? -0.421 5.236 0.613 1.00 89.31 88 PHE A O 1
ATOM 735 N N . TYR A 1 89 ? -1.875 3.948 -0.513 1.00 93.12 89 TYR A N 1
ATOM 736 C CA . TYR A 1 89 ? -1.751 4.598 -1.807 1.00 93.12 89 TYR A CA 1
ATOM 737 C C . TYR A 1 89 ? -3.117 4.608 -2.491 1.00 93.12 89 TYR A C 1
ATOM 739 O O . TYR A 1 89 ? -3.708 3.551 -2.720 1.00 93.12 89 TYR A O 1
ATOM 747 N N . ALA A 1 90 ? -3.636 5.801 -2.785 1.00 95.38 90 ALA A N 1
ATOM 748 C CA . ALA A 1 90 ? -4.877 5.955 -3.531 1.00 95.38 90 ALA A CA 1
ATOM 749 C C . ALA A 1 90 ? -4.587 6.242 -5.010 1.00 95.38 90 ALA A C 1
ATOM 751 O O . ALA A 1 90 ? -3.653 6.971 -5.348 1.00 95.38 90 ALA A O 1
ATOM 752 N N . PHE A 1 91 ? -5.389 5.669 -5.900 1.00 95.31 91 PHE A N 1
ATOM 753 C CA . PHE A 1 91 ? -5.233 5.852 -7.340 1.00 95.31 91 PHE A CA 1
ATOM 754 C C . PHE A 1 91 ? -6.566 5.670 -8.064 1.00 95.31 91 PHE A C 1
ATOM 756 O O . PHE A 1 91 ? -7.455 4.942 -7.615 1.00 95.31 91 PHE A O 1
ATOM 763 N N . GLU A 1 92 ? -6.698 6.339 -9.206 1.00 95.38 92 GLU A N 1
ATOM 764 C CA . GLU A 1 92 ? -7.781 6.098 -10.153 1.00 95.38 92 GLU A CA 1
ATOM 765 C C . GLU A 1 92 ? -7.380 4.964 -11.098 1.00 95.38 92 GLU A C 1
ATOM 767 O O . GLU A 1 92 ? -6.334 5.011 -11.746 1.00 95.38 92 GLU A O 1
ATOM 772 N N . HIS A 1 93 ? -8.207 3.927 -11.159 1.00 97.00 93 HIS A N 1
ATOM 773 C CA . HIS A 1 93 ? -7.993 2.773 -12.016 1.00 97.00 93 HIS A CA 1
ATOM 774 C C . HIS A 1 93 ? -8.609 2.996 -13.406 1.00 97.00 93 HIS A C 1
ATOM 776 O O . HIS A 1 93 ? -9.526 3.797 -13.578 1.00 97.00 93 HIS A O 1
ATOM 782 N N . SER A 1 94 ? -8.156 2.246 -14.415 1.00 96.62 94 SER A N 1
ATOM 783 C CA . SER A 1 94 ? -8.650 2.374 -15.801 1.00 96.62 94 SER A CA 1
ATOM 784 C C . SER A 1 94 ? -10.138 2.057 -15.971 1.00 96.62 94 SER A C 1
ATOM 786 O O . SER A 1 94 ? -10.764 2.478 -16.938 1.00 96.62 94 SER A O 1
ATOM 788 N N . ASN A 1 95 ? -10.719 1.336 -15.011 1.00 96.56 95 ASN A N 1
ATOM 789 C CA . ASN A 1 95 ? -12.151 1.043 -14.955 1.00 96.56 95 ASN A CA 1
ATOM 790 C C . ASN A 1 95 ? -12.993 2.224 -14.421 1.00 96.56 95 ASN A C 1
ATOM 792 O O . ASN A 1 95 ? -14.194 2.058 -14.216 1.00 96.56 95 ASN A O 1
ATOM 796 N N . GLY A 1 96 ? -12.376 3.384 -14.162 1.00 95.00 96 GLY A N 1
ATOM 797 C CA . GLY A 1 96 ? -13.033 4.607 -13.692 1.00 95.00 96 GLY A CA 1
ATOM 798 C C . GLY A 1 96 ? -13.357 4.633 -12.195 1.00 95.00 96 GLY A C 1
ATOM 799 O O . GLY A 1 96 ? -13.979 5.584 -11.723 1.00 95.00 96 GLY A O 1
ATOM 800 N N . LYS A 1 97 ? -12.968 3.603 -11.433 1.00 95.81 97 LYS A N 1
ATOM 801 C CA . LYS A 1 97 ? -13.110 3.573 -9.971 1.00 95.81 97 LYS A CA 1
ATOM 802 C C . LYS A 1 97 ? -11.827 4.058 -9.299 1.00 95.81 97 LYS A C 1
ATOM 804 O O . LYS A 1 97 ? -10.723 3.845 -9.796 1.00 95.81 97 LYS A O 1
ATOM 809 N N . THR A 1 98 ? -11.974 4.644 -8.118 1.00 96.06 98 THR A N 1
ATOM 810 C CA . THR A 1 98 ? -10.848 4.975 -7.239 1.00 96.06 98 THR A CA 1
ATOM 811 C C . THR A 1 98 ? -10.656 3.871 -6.207 1.00 96.06 98 THR A C 1
ATOM 813 O O . THR A 1 98 ? -11.624 3.420 -5.586 1.00 96.06 98 THR A O 1
ATOM 816 N N . TYR A 1 99 ? -9.409 3.462 -6.003 1.00 97.50 99 TYR A N 1
ATOM 817 C CA . TYR A 1 99 ? -9.041 2.454 -5.020 1.00 97.50 99 TYR A CA 1
ATOM 818 C C . TYR A 1 99 ? -8.042 3.006 -4.008 1.00 97.50 99 TYR A C 1
ATOM 820 O O . TYR A 1 99 ? -7.228 3.866 -4.335 1.00 97.50 99 TYR A O 1
ATOM 828 N N . LEU A 1 100 ? -8.099 2.477 -2.787 1.00 97.38 100 LEU A N 1
ATOM 829 C CA . LEU A 1 100 ? -7.102 2.668 -1.741 1.00 97.38 100 LEU A CA 1
ATOM 830 C C . LEU A 1 100 ? -6.404 1.332 -1.493 1.00 97.38 100 LEU A C 1
ATOM 832 O O . LEU A 1 100 ? -7.020 0.400 -0.981 1.00 97.38 100 LEU A O 1
ATOM 836 N N . LEU A 1 101 ? -5.128 1.245 -1.844 1.00 96.94 101 LEU A N 1
ATOM 837 C CA . LEU A 1 101 ? -4.238 0.162 -1.441 1.00 96.94 101 LEU A CA 1
ATOM 838 C C . LEU A 1 101 ? -3.679 0.489 -0.054 1.00 96.94 101 LEU A C 1
ATOM 840 O O . LEU A 1 101 ? -3.313 1.633 0.188 1.00 96.94 101 LEU A O 1
ATOM 844 N N . PHE A 1 102 ? -3.629 -0.476 0.859 1.00 95.38 102 PHE A N 1
ATOM 845 C CA . PHE A 1 102 ? -3.108 -0.285 2.213 1.00 95.38 102 PHE A CA 1
ATOM 846 C C . PHE A 1 102 ? -2.692 -1.611 2.855 1.00 95.38 102 PHE A C 1
ATOM 848 O O . PHE A 1 102 ? -2.928 -2.689 2.308 1.00 95.38 102 PHE A O 1
ATOM 855 N N . LYS A 1 103 ? -2.086 -1.542 4.042 1.00 93.44 103 LYS A N 1
ATOM 856 C CA . LYS A 1 103 ? -1.730 -2.718 4.848 1.00 93.44 103 LYS A CA 1
ATOM 857 C C . LYS A 1 103 ? -2.495 -2.752 6.158 1.00 93.44 103 LYS A C 1
ATOM 859 O O . LYS A 1 103 ? -2.711 -1.716 6.787 1.00 93.44 103 LYS A O 1
ATOM 864 N N . ILE A 1 104 ? -2.827 -3.965 6.589 1.00 93.56 104 ILE A N 1
ATOM 865 C CA . ILE A 1 104 ? -3.314 -4.246 7.944 1.00 93.56 104 ILE A CA 1
ATOM 866 C C . ILE A 1 104 ? -2.256 -4.957 8.792 1.00 93.56 104 ILE A C 1
ATOM 868 O O . ILE A 1 104 ? -2.365 -4.962 10.010 1.00 93.56 104 ILE A O 1
ATOM 872 N N . ASP A 1 105 ? -1.221 -5.533 8.187 1.00 91.50 105 ASP A N 1
ATOM 873 C CA . ASP A 1 105 ? -0.181 -6.316 8.859 1.00 91.50 105 ASP A CA 1
ATOM 874 C C . ASP A 1 105 ? 1.183 -6.089 8.183 1.00 91.50 105 ASP A C 1
ATOM 876 O O . ASP A 1 105 ? 1.263 -5.358 7.191 1.00 91.50 105 ASP A O 1
ATOM 880 N N . LEU A 1 106 ? 2.255 -6.709 8.696 1.00 90.25 106 LEU A N 1
ATOM 881 C CA . LEU A 1 106 ? 3.574 -6.659 8.048 1.00 90.25 106 LEU A CA 1
ATOM 882 C C . LEU A 1 106 ? 3.510 -7.170 6.606 1.00 90.25 106 LEU A C 1
ATOM 884 O O . LEU A 1 106 ? 4.042 -6.533 5.692 1.00 90.25 106 LEU A O 1
ATOM 888 N N . TYR A 1 107 ? 2.862 -8.323 6.450 1.00 92.56 107 TYR A N 1
ATOM 889 C CA . TYR A 1 107 ? 2.767 -9.082 5.216 1.00 92.56 107 TYR A CA 1
ATOM 890 C C . TYR A 1 107 ? 1.380 -8.993 4.605 1.00 92.56 107 TYR A C 1
ATOM 892 O O . TYR A 1 107 ? 0.375 -8.801 5.294 1.00 92.56 107 TYR A O 1
ATOM 900 N N . GLY A 1 108 ? 1.339 -9.217 3.296 1.00 93.62 108 GLY A N 1
ATOM 901 C CA . GLY A 1 108 ? 0.119 -9.073 2.529 1.00 93.62 108 GLY A CA 1
ATOM 902 C C . GLY A 1 108 ? -0.234 -7.611 2.277 1.00 93.62 108 GLY A C 1
ATOM 903 O O . GLY A 1 108 ? 0.559 -6.692 2.487 1.00 93.62 108 GLY A O 1
ATOM 904 N N . TYR A 1 109 ? -1.436 -7.413 1.762 1.00 95.88 109 TYR A N 1
ATOM 905 C CA . TYR A 1 109 ? -1.932 -6.123 1.310 1.00 95.88 109 TYR A CA 1
ATOM 906 C C . TYR A 1 109 ? -3.457 -6.145 1.294 1.00 95.88 109 TYR A C 1
ATOM 908 O O . TYR A 1 109 ? -4.109 -7.182 1.426 1.00 95.88 109 TYR A O 1
ATOM 916 N N . SER A 1 110 ? -4.054 -4.970 1.209 1.00 96.81 110 SER A N 1
ATOM 917 C CA . SER A 1 110 ? -5.497 -4.780 1.202 1.00 96.81 110 SER A CA 1
ATOM 918 C C . SER A 1 110 ? -5.858 -3.710 0.196 1.00 96.81 110 SER A C 1
ATOM 920 O O . SER A 1 110 ? -5.112 -2.753 0.015 1.00 96.81 110 SER A O 1
ATOM 922 N N . ILE A 1 111 ? -7.005 -3.862 -0.447 1.00 97.94 111 ILE A N 1
ATOM 923 C CA . ILE A 1 111 ? -7.533 -2.870 -1.371 1.00 97.94 111 ILE A CA 1
ATOM 924 C C . ILE A 1 111 ? -8.975 -2.552 -1.009 1.00 97.94 111 ILE A C 1
ATOM 926 O O . ILE A 1 111 ? -9.767 -3.439 -0.698 1.00 97.94 111 ILE A O 1
ATOM 930 N N . MET A 1 112 ? -9.309 -1.270 -1.031 1.00 97.62 112 MET A N 1
ATOM 931 C CA . MET A 1 112 ? -10.660 -0.778 -0.826 1.00 97.62 112 MET A CA 1
ATOM 932 C C . MET A 1 112 ? -11.123 -0.055 -2.077 1.00 97.62 112 MET A C 1
ATOM 934 O O . MET A 1 112 ? -10.421 0.814 -2.590 1.00 97.62 112 MET A O 1
ATOM 938 N N . ASN A 1 113 ? -12.315 -0.392 -2.552 1.00 96.88 113 ASN A N 1
ATOM 939 C CA . ASN A 1 113 ? -12.993 0.388 -3.574 1.00 96.88 113 ASN A CA 1
ATOM 940 C C . ASN A 1 113 ? -13.637 1.606 -2.896 1.00 96.88 113 ASN A C 1
ATOM 942 O O . ASN A 1 113 ? -14.581 1.470 -2.123 1.00 96.88 113 ASN A O 1
ATOM 946 N N . LEU A 1 114 ? -13.138 2.811 -3.177 1.00 94.88 114 LEU A N 1
ATOM 947 C CA . LEU A 1 114 ? -13.606 4.040 -2.522 1.00 94.88 114 LEU A CA 1
ATOM 948 C C . LEU A 1 114 ? -14.988 4.510 -3.010 1.00 94.88 114 LEU A C 1
ATOM 950 O O . LEU A 1 114 ? -15.525 5.475 -2.475 1.00 94.88 114 LEU A O 1
ATOM 954 N N . SER A 1 115 ? -15.577 3.844 -4.009 1.00 89.12 115 SER A N 1
ATOM 955 C CA . SER A 1 115 ? -16.926 4.168 -4.501 1.00 89.12 115 SER A CA 1
ATOM 956 C C . SER A 1 115 ? -18.030 3.468 -3.707 1.00 89.12 115 SER A C 1
ATOM 958 O O . SER A 1 115 ? -19.129 4.004 -3.596 1.00 89.12 115 SER A O 1
ATOM 960 N N . ASN A 1 116 ? -17.763 2.268 -3.181 1.00 92.75 116 ASN A N 1
ATOM 961 C CA . ASN A 1 116 ? -18.730 1.469 -2.415 1.00 92.75 116 ASN A CA 1
ATOM 962 C C . ASN A 1 116 ? -18.211 1.023 -1.035 1.00 92.75 116 ASN A C 1
ATOM 964 O O . ASN A 1 116 ? -18.949 0.388 -0.287 1.00 92.75 116 ASN A O 1
ATOM 968 N N . TYR A 1 117 ? -16.965 1.367 -0.702 1.00 93.56 117 TYR A N 1
ATOM 969 C CA . TYR A 1 117 ? -16.272 1.043 0.546 1.00 93.56 117 TYR A CA 1
ATOM 970 C C . TYR A 1 117 ? -16.098 -0.457 0.817 1.00 93.56 117 TYR A C 1
ATOM 972 O O . TYR A 1 117 ? -15.834 -0.856 1.951 1.00 93.56 117 TYR A O 1
ATOM 980 N N . GLU A 1 118 ? -16.197 -1.300 -0.214 1.00 95.88 118 GLU A N 1
ATOM 981 C CA . GLU A 1 118 ? -15.855 -2.716 -0.096 1.00 95.88 118 GLU A CA 1
ATOM 982 C C . GLU A 1 118 ? -14.346 -2.895 0.058 1.00 95.88 118 GLU A C 1
ATOM 984 O O . GLU A 1 118 ? -13.555 -2.233 -0.619 1.00 95.88 118 GLU A O 1
ATOM 989 N N . VAL A 1 119 ? -13.959 -3.815 0.943 1.00 96.69 119 VAL A N 1
ATOM 990 C CA . VAL A 1 119 ? -12.567 -4.063 1.319 1.00 96.69 119 VAL A CA 1
ATOM 991 C C . VAL A 1 119 ? -12.199 -5.517 1.066 1.00 96.69 119 VAL A C 1
ATOM 993 O O . VAL A 1 119 ? -12.888 -6.441 1.501 1.00 96.69 119 VAL A O 1
ATOM 996 N N . TYR A 1 120 ? -11.059 -5.704 0.416 1.00 97.56 120 TYR A N 1
ATOM 997 C CA . TYR A 1 120 ? -10.502 -6.997 0.062 1.00 97.56 120 TYR A CA 1
ATOM 998 C C . TYR A 1 120 ? -9.124 -7.119 0.711 1.00 97.56 120 TYR A C 1
ATOM 1000 O O . TYR A 1 120 ? -8.251 -6.278 0.498 1.00 97.56 120 TYR A O 1
ATOM 1008 N N . HIS A 1 121 ? -8.929 -8.157 1.518 1.00 96.88 121 HIS A N 1
ATOM 1009 C CA . HIS A 1 121 ? -7.685 -8.416 2.236 1.00 96.88 121 HIS A CA 1
ATOM 1010 C C . HIS A 1 121 ? -7.003 -9.646 1.654 1.00 96.88 121 HIS A C 1
ATOM 1012 O O . HIS A 1 121 ? -7.650 -10.671 1.435 1.00 96.88 121 HIS A O 1
ATOM 1018 N N . PHE A 1 122 ? -5.691 -9.570 1.466 1.00 96.62 122 PHE A N 1
ATOM 1019 C CA . PHE A 1 122 ? -4.855 -10.726 1.194 1.00 96.62 122 PHE A CA 1
ATOM 1020 C C . PHE A 1 122 ? -3.751 -10.812 2.237 1.00 96.62 122 PHE A C 1
ATOM 1022 O O . PHE A 1 122 ? -2.935 -9.901 2.360 1.00 96.62 122 PHE A O 1
ATOM 1029 N N . VAL A 1 123 ? -3.717 -11.930 2.956 1.00 94.88 123 VAL A N 1
ATOM 1030 C CA . VAL A 1 123 ? -2.619 -12.294 3.852 1.00 94.88 123 VAL A CA 1
ATOM 1031 C C . VAL A 1 123 ? -2.147 -13.684 3.435 1.00 94.88 123 VAL A C 1
ATOM 1033 O O . VAL A 1 123 ? -2.965 -14.610 3.456 1.00 94.88 123 VAL A O 1
ATOM 1036 N N . PRO A 1 124 ? -0.880 -13.846 3.022 1.00 94.25 124 PRO A N 1
ATOM 1037 C CA . PRO A 1 124 ? -0.374 -15.136 2.576 1.00 94.25 124 PRO A CA 1
ATOM 1038 C C . PRO A 1 124 ? -0.265 -16.110 3.753 1.00 94.25 124 PRO A C 1
ATOM 1040 O O . PRO A 1 124 ? 0.270 -15.768 4.809 1.00 94.25 124 PRO A O 1
ATOM 1043 N N . ASP A 1 125 ? -0.758 -17.331 3.558 1.00 92.81 125 ASP A N 1
ATOM 1044 C CA . ASP A 1 125 ? -0.730 -18.410 4.549 1.00 92.81 125 ASP A CA 1
ATOM 1045 C C . ASP A 1 125 ? 0.678 -18.740 5.034 1.00 92.81 125 ASP A C 1
ATOM 1047 O O . ASP A 1 125 ? 0.887 -18.902 6.233 1.00 92.81 125 ASP A O 1
ATOM 1051 N N . VAL A 1 126 ? 1.648 -18.764 4.125 1.00 91.00 126 VAL A N 1
ATOM 1052 C CA . VAL A 1 126 ? 3.044 -19.073 4.458 1.00 91.00 126 VAL A CA 1
ATOM 1053 C C . VAL A 1 126 ? 3.672 -18.059 5.419 1.00 91.00 126 VAL A C 1
ATOM 1055 O O . VAL A 1 126 ? 4.541 -18.419 6.196 1.00 91.00 126 VAL A O 1
ATOM 1058 N N . SER A 1 127 ? 3.211 -16.805 5.459 1.00 89.25 127 SER A N 1
ATOM 1059 C CA . SER A 1 127 ? 3.727 -15.826 6.433 1.00 89.25 127 SER A CA 1
ATOM 1060 C C . SER A 1 127 ? 2.957 -15.782 7.737 1.00 89.25 127 SER A C 1
ATOM 1062 O O . SER A 1 127 ? 3.374 -15.123 8.695 1.00 89.25 127 SER A O 1
ATOM 1064 N N . PHE A 1 128 ? 1.842 -16.496 7.810 1.00 88.31 128 PHE A N 1
ATOM 1065 C CA . PHE A 1 128 ? 1.063 -16.553 9.023 1.00 88.31 128 PHE A CA 1
ATOM 1066 C C . PHE A 1 128 ? 1.772 -17.401 10.084 1.00 88.31 128 PHE A C 1
ATOM 1068 O O . PHE A 1 128 ? 2.161 -18.543 9.843 1.00 88.31 128 PHE A O 1
ATOM 1075 N N . LEU A 1 129 ? 1.949 -16.814 11.272 1.00 79.06 129 LEU A N 1
ATOM 1076 C CA . LEU A 1 129 ? 2.720 -17.376 12.389 1.00 79.06 129 LEU A CA 1
ATOM 1077 C C . LEU A 1 129 ? 4.215 -17.595 12.084 1.00 79.06 129 LEU A C 1
ATOM 1079 O O . LEU A 1 129 ? 4.867 -18.392 12.754 1.00 79.06 129 LEU A O 1
ATOM 1083 N N . GLY A 1 130 ? 4.767 -16.849 11.118 1.00 68.31 130 GLY A N 1
ATOM 1084 C CA . GLY A 1 130 ? 6.209 -16.796 10.868 1.00 68.31 130 GLY A CA 1
ATOM 1085 C C . GLY A 1 130 ? 6.791 -18.072 10.264 1.00 68.31 130 GLY A C 1
ATOM 1086 O O . GLY A 1 130 ? 7.936 -18.401 10.557 1.00 68.31 130 GLY A O 1
ATOM 1087 N N . GLN A 1 131 ? 6.007 -18.802 9.465 1.00 75.31 131 GLN A N 1
ATOM 1088 C CA . GLN A 1 131 ? 6.496 -20.014 8.803 1.00 75.31 131 GLN A CA 1
ATOM 1089 C C . GLN A 1 131 ? 7.496 -19.659 7.692 1.00 75.31 131 GLN A C 1
ATOM 1091 O O . GLN A 1 131 ? 8.549 -20.284 7.606 1.00 75.31 131 GLN A O 1
ATOM 1096 N N . GLU A 1 132 ? 7.203 -18.623 6.900 1.00 88.50 132 GLU A N 1
ATOM 1097 C CA . GLU A 1 132 ? 8.040 -18.129 5.804 1.00 88.50 132 GLU A CA 1
ATOM 1098 C C . GLU A 1 132 ? 7.884 -16.612 5.604 1.00 88.50 132 GLU A C 1
ATOM 1100 O O . GLU A 1 132 ? 6.848 -16.003 5.892 1.00 88.50 132 GLU A O 1
ATOM 1105 N N . GLU A 1 133 ? 8.919 -15.977 5.068 1.00 88.38 133 GLU A N 1
ATOM 1106 C CA . GLU A 1 133 ? 8.878 -14.561 4.713 1.00 88.38 133 GLU A CA 1
ATOM 1107 C C . GLU A 1 133 ? 8.211 -14.358 3.350 1.00 88.38 133 GLU A C 1
ATOM 1109 O O . GLU A 1 133 ? 8.455 -15.097 2.399 1.00 88.38 133 GLU A O 1
ATOM 1114 N N . THR A 1 134 ? 7.376 -13.326 3.239 1.00 92.62 134 THR A N 1
ATOM 1115 C CA . THR A 1 134 ? 6.845 -12.863 1.951 1.00 92.62 134 THR A CA 1
ATOM 1116 C C . THR A 1 134 ? 7.175 -11.398 1.740 1.00 92.62 134 THR A C 1
ATOM 1118 O O . THR A 1 134 ? 7.554 -10.686 2.667 1.00 92.62 134 THR A O 1
ATOM 1121 N N . PHE A 1 135 ? 7.043 -10.946 0.499 1.00 93.94 135 PHE A N 1
ATOM 1122 C CA . PHE A 1 135 ? 7.408 -9.592 0.121 1.00 93.94 135 PHE A CA 1
ATOM 1123 C C . PHE A 1 135 ? 6.610 -8.536 0.906 1.00 93.94 135 PHE A C 1
ATOM 1125 O O . PHE A 1 135 ? 5.374 -8.526 0.896 1.00 93.94 135 PHE A O 1
ATOM 1132 N N . ILE A 1 136 ? 7.325 -7.633 1.575 1.00 93.81 136 ILE A N 1
ATOM 1133 C CA . ILE A 1 136 ? 6.790 -6.538 2.384 1.00 93.81 136 ILE A CA 1
ATOM 1134 C C . ILE A 1 136 ? 6.658 -5.315 1.487 1.00 93.81 136 ILE A C 1
ATOM 1136 O O . ILE A 1 136 ? 7.655 -4.745 1.063 1.00 93.81 136 ILE A O 1
ATOM 1140 N N . TRP A 1 137 ? 5.424 -4.883 1.237 1.00 94.44 137 TRP A N 1
ATOM 1141 C CA . TRP A 1 137 ? 5.158 -3.710 0.403 1.00 94.44 137 TRP A CA 1
ATOM 1142 C C . TRP A 1 137 ? 5.443 -2.434 1.200 1.00 94.44 137 TRP A C 1
ATOM 1144 O O . TRP A 1 137 ? 4.966 -2.318 2.342 1.00 94.44 137 TRP A O 1
ATOM 1154 N N . THR A 1 138 ? 6.194 -1.504 0.608 1.00 92.62 138 THR A N 1
ATOM 1155 C CA . THR A 1 138 ? 6.576 -0.215 1.216 1.00 92.62 138 THR A CA 1
ATOM 1156 C C . THR A 1 138 ? 6.150 0.994 0.393 1.00 92.62 138 THR A C 1
ATOM 1158 O O . THR A 1 138 ? 5.892 2.048 0.977 1.00 92.62 138 THR A O 1
ATOM 1161 N N . GLY A 1 139 ? 5.972 0.831 -0.915 1.00 92.88 139 GLY A N 1
ATOM 1162 C CA . GLY A 1 139 ? 5.465 1.865 -1.806 1.00 92.88 139 GLY A CA 1
ATOM 1163 C C . GLY A 1 139 ? 4.771 1.271 -3.036 1.00 92.88 139 GLY A C 1
ATOM 1164 O O . GLY A 1 139 ? 4.751 0.055 -3.249 1.00 92.88 139 GLY A O 1
ATOM 1165 N N . ALA A 1 140 ? 4.084 2.125 -3.796 1.00 94.94 140 ALA A N 1
ATOM 1166 C CA . ALA A 1 140 ? 3.326 1.710 -4.968 1.00 94.94 140 ALA A CA 1
ATOM 1167 C C . ALA A 1 140 ? 3.103 2.840 -5.971 1.00 94.94 140 ALA A C 1
ATOM 1169 O O . ALA A 1 140 ? 2.859 3.989 -5.603 1.00 94.94 140 ALA A O 1
ATOM 1170 N N . PHE A 1 141 ? 3.108 2.462 -7.248 1.00 95.12 141 PHE A N 1
ATOM 1171 C CA . PHE A 1 141 ? 2.992 3.353 -8.394 1.00 95.12 141 PHE A CA 1
ATOM 1172 C C . PHE A 1 141 ? 2.125 2.684 -9.458 1.00 95.12 141 PHE A C 1
ATOM 1174 O O . PHE A 1 141 ? 2.554 1.751 -10.140 1.00 95.12 141 PHE A O 1
ATOM 1181 N N . TYR A 1 142 ? 0.891 3.152 -9.611 1.00 96.50 142 TYR A N 1
ATOM 1182 C CA . TYR A 1 142 ? -0.045 2.609 -10.592 1.00 96.50 142 TYR A CA 1
ATOM 1183 C C . TYR A 1 142 ? -0.038 3.415 -11.895 1.00 96.50 142 TYR A C 1
ATOM 1185 O O . TYR A 1 142 ? 0.028 4.645 -11.860 1.00 96.50 142 TYR A O 1
ATOM 1193 N N . PHE A 1 143 ? -0.183 2.728 -13.032 1.00 95.94 143 PHE A N 1
ATOM 1194 C CA . PHE A 1 143 ? -0.398 3.366 -14.328 1.00 95.94 143 PHE A CA 1
ATOM 1195 C C . PHE A 1 143 ? -1.666 2.876 -15.020 1.00 95.94 143 PHE A C 1
ATOM 1197 O O . PHE A 1 143 ? -1.868 1.689 -15.278 1.00 95.94 143 PHE A O 1
ATOM 1204 N N . ASN A 1 144 ? -2.538 3.824 -15.355 1.00 93.38 144 ASN A N 1
ATOM 1205 C CA . ASN A 1 144 ? -3.876 3.527 -15.855 1.00 93.38 144 ASN A CA 1
ATOM 1206 C C . ASN A 1 144 ? -3.920 3.054 -17.314 1.00 93.38 144 ASN A C 1
ATOM 1208 O O . ASN A 1 144 ? -4.887 2.395 -17.683 1.00 93.38 144 ASN A O 1
ATOM 1212 N N . LYS A 1 145 ? -2.916 3.348 -18.150 1.00 91.81 145 LYS A N 1
ATOM 1213 C CA . LYS A 1 145 ? -2.959 2.945 -19.568 1.00 91.81 145 LYS A CA 1
ATOM 1214 C C . LYS A 1 145 ? -2.678 1.456 -19.779 1.00 91.81 145 LYS A C 1
ATOM 1216 O O . LYS A 1 145 ? -3.139 0.907 -20.772 1.00 91.81 145 LYS A O 1
ATOM 1221 N N . ASN A 1 146 ? -1.949 0.811 -18.865 1.00 91.75 146 ASN A N 1
ATOM 1222 C CA . ASN A 1 146 ? -1.567 -0.603 -18.972 1.00 91.75 146 ASN A CA 1
ATOM 1223 C C . ASN A 1 146 ? -2.032 -1.470 -17.784 1.00 91.75 146 ASN A C 1
ATOM 1225 O O . ASN A 1 146 ? -1.829 -2.681 -17.807 1.00 91.75 146 ASN A O 1
ATOM 1229 N N . ASN A 1 147 ? -2.685 -0.882 -16.773 1.00 95.56 147 ASN A N 1
ATOM 1230 C CA . ASN A 1 147 ? -3.140 -1.559 -15.551 1.00 95.56 147 ASN A CA 1
ATOM 1231 C C . ASN A 1 147 ? -2.019 -2.230 -14.752 1.00 95.56 147 ASN A C 1
ATOM 1233 O O . ASN A 1 147 ? -2.244 -3.252 -14.095 1.00 95.56 147 ASN A O 1
ATOM 1237 N N . ILE A 1 148 ? -0.810 -1.673 -14.809 1.00 96.75 148 ILE A N 1
ATOM 1238 C CA . ILE A 1 148 ? 0.333 -2.199 -14.074 1.00 96.75 148 ILE A CA 1
ATOM 1239 C C . ILE A 1 148 ? 0.511 -1.403 -12.788 1.00 96.75 148 ILE A C 1
ATOM 1241 O O . ILE A 1 148 ? 0.553 -0.171 -12.777 1.00 96.75 148 ILE A O 1
ATOM 1245 N N . LEU A 1 149 ? 0.625 -2.146 -11.693 1.00 97.31 149 LEU A N 1
ATOM 1246 C CA . LEU A 1 149 ? 1.051 -1.635 -10.403 1.00 97.31 149 LEU A CA 1
ATOM 1247 C C . LEU A 1 149 ? 2.513 -2.020 -10.198 1.00 97.31 149 LEU A C 1
ATOM 1249 O O . LEU A 1 149 ? 2.847 -3.203 -10.211 1.00 97.31 149 LEU A O 1
ATOM 1253 N N . VAL A 1 150 ? 3.368 -1.025 -10.001 1.00 96.88 150 VAL A N 1
ATOM 1254 C CA . VAL A 1 150 ? 4.753 -1.231 -9.580 1.00 96.88 150 VAL A CA 1
ATOM 1255 C C . VAL A 1 150 ? 4.819 -1.044 -8.072 1.00 96.88 150 VAL A C 1
ATOM 1257 O O . VAL A 1 150 ? 4.313 -0.049 -7.561 1.00 96.88 150 VAL A O 1
ATOM 1260 N N . VAL A 1 151 ? 5.398 -2.009 -7.367 1.00 95.81 151 VAL A N 1
ATOM 1261 C CA . VAL A 1 151 ? 5.502 -2.030 -5.904 1.00 95.81 151 VAL A CA 1
ATOM 1262 C C . VAL A 1 151 ? 6.965 -2.160 -5.519 1.00 95.81 151 VAL A C 1
ATOM 1264 O O . VAL A 1 151 ? 7.614 -3.126 -5.919 1.00 95.81 151 VAL A O 1
ATOM 1267 N N . ASP A 1 152 ? 7.462 -1.225 -4.718 1.00 94.00 152 ASP A N 1
ATOM 1268 C CA . ASP A 1 152 ? 8.736 -1.357 -4.014 1.00 94.00 152 ASP A CA 1
ATOM 1269 C C . ASP A 1 152 ? 8.542 -2.001 -2.640 1.00 94.00 152 ASP A C 1
ATOM 1271 O O . ASP A 1 152 ? 7.478 -1.915 -2.007 1.00 94.00 152 ASP A O 1
ATOM 1275 N N . GLY A 1 153 ? 9.587 -2.688 -2.195 1.00 93.75 153 GLY A N 1
ATOM 1276 C CA . GLY A 1 153 ? 9.553 -3.435 -0.955 1.00 93.75 153 GLY A CA 1
ATOM 1277 C C . GLY A 1 153 ? 10.784 -4.292 -0.739 1.00 93.75 153 GLY A C 1
ATOM 1278 O O . GLY A 1 153 ? 11.791 -4.186 -1.442 1.00 93.75 153 GLY A O 1
ATOM 1279 N N . CYS A 1 154 ? 10.691 -5.168 0.254 1.00 92.75 154 CYS A N 1
ATOM 1280 C CA . CYS A 1 154 ? 11.783 -6.051 0.638 1.00 92.75 154 CYS A CA 1
ATOM 1281 C C . CYS A 1 154 ? 11.291 -7.332 1.311 1.00 92.75 154 CYS A C 1
ATOM 1283 O O . CYS A 1 154 ? 10.120 -7.470 1.670 1.00 92.75 154 CYS A O 1
ATOM 1285 N N . TYR A 1 155 ? 12.215 -8.258 1.528 1.00 90.94 155 TYR A N 1
ATOM 1286 C CA . TYR A 1 155 ? 12.080 -9.335 2.503 1.00 90.94 155 TYR A CA 1
ATOM 1287 C C . TYR A 1 155 ? 12.912 -8.921 3.722 1.00 90.94 155 TYR A C 1
ATOM 1289 O O . TYR A 1 155 ? 14.115 -8.761 3.598 1.00 90.94 155 TYR A O 1
ATOM 1297 N N . TRP A 1 156 ? 12.276 -8.586 4.848 1.00 86.50 156 TRP A N 1
ATOM 1298 C CA . TRP A 1 156 ? 12.925 -8.133 6.096 1.00 86.50 156 TRP A CA 1
ATOM 1299 C C . TRP A 1 156 ? 14.175 -7.248 5.948 1.00 86.50 156 TRP A C 1
ATOM 1301 O O . TRP A 1 156 ? 15.238 -7.540 6.488 1.00 86.50 156 TRP A O 1
ATOM 1311 N N . ALA A 1 157 ? 14.027 -6.118 5.255 1.00 85.00 157 ALA A N 1
ATOM 1312 C CA . ALA A 1 157 ? 15.095 -5.142 5.015 1.00 85.00 157 ALA A CA 1
ATOM 1313 C C . ALA A 1 157 ? 16.282 -5.630 4.153 1.00 85.00 157 ALA A C 1
ATOM 1315 O O . ALA A 1 157 ? 17.204 -4.842 3.953 1.00 85.00 157 ALA A O 1
ATOM 1316 N N . CYS A 1 158 ? 16.274 -6.869 3.639 1.00 85.88 158 CYS A N 1
ATOM 1317 C CA . CYS A 1 158 ? 17.128 -7.362 2.549 1.00 85.88 158 CYS A CA 1
ATOM 1318 C C . CYS A 1 158 ? 16.759 -8.823 2.172 1.00 85.88 158 CYS A C 1
ATOM 1320 O O . CYS A 1 158 ? 16.719 -9.672 3.065 1.00 85.88 158 CYS A O 1
ATOM 1322 N N . PRO A 1 159 ? 16.583 -9.168 0.878 1.00 89.38 159 PRO A N 1
ATOM 1323 C CA . PRO A 1 159 ? 16.804 -8.317 -0.294 1.00 89.38 159 PRO A CA 1
ATOM 1324 C C . PRO A 1 159 ? 15.632 -7.376 -0.604 1.00 89.38 159 PRO A C 1
ATOM 1326 O O . PRO A 1 159 ? 14.479 -7.646 -0.252 1.00 89.38 159 PRO A O 1
ATOM 1329 N N . TYR A 1 160 ? 15.943 -6.268 -1.279 1.00 91.38 160 TYR A N 1
ATOM 1330 C CA . TYR A 1 160 ? 14.965 -5.336 -1.844 1.00 91.38 160 TYR A CA 1
ATOM 1331 C C . TYR A 1 160 ? 14.552 -5.787 -3.243 1.00 91.38 160 TYR A C 1
ATOM 1333 O O . TYR A 1 160 ? 15.303 -6.483 -3.929 1.00 91.38 160 TYR A O 1
ATOM 1341 N N . ALA A 1 161 ? 13.345 -5.417 -3.664 1.00 93.56 161 ALA A N 1
ATOM 1342 C CA . ALA A 1 161 ? 12.908 -5.630 -5.036 1.00 93.56 161 ALA A CA 1
ATOM 1343 C C . ALA A 1 161 ? 11.906 -4.566 -5.478 1.00 93.56 161 ALA A C 1
ATOM 1345 O O . ALA A 1 161 ? 11.209 -3.957 -4.668 1.00 93.56 161 ALA A O 1
ATOM 1346 N N . THR A 1 162 ? 11.772 -4.442 -6.794 1.00 95.00 162 THR A N 1
ATOM 1347 C CA . THR A 1 162 ? 10.619 -3.820 -7.435 1.00 95.00 162 THR A CA 1
ATOM 1348 C C . THR A 1 162 ? 9.807 -4.900 -8.144 1.00 95.00 162 THR A C 1
ATOM 1350 O O . THR A 1 162 ? 10.324 -5.617 -9.005 1.00 95.00 162 THR A O 1
ATOM 1353 N N . LEU A 1 163 ? 8.529 -5.032 -7.788 1.00 95.62 163 LEU A N 1
ATOM 1354 C CA . LEU A 1 163 ? 7.600 -5.986 -8.389 1.00 95.62 163 LEU A CA 1
ATOM 1355 C C . LEU A 1 163 ? 6.635 -5.281 -9.337 1.00 95.62 163 LEU A C 1
ATOM 1357 O O . LEU A 1 163 ? 6.043 -4.262 -8.993 1.00 95.62 163 LEU A O 1
ATOM 1361 N N . PHE A 1 164 ? 6.414 -5.880 -10.503 1.00 96.44 164 PHE A N 1
ATOM 1362 C CA . PHE A 1 164 ? 5.397 -5.463 -11.459 1.00 96.44 164 PHE A CA 1
ATOM 1363 C C . PHE A 1 164 ? 4.214 -6.409 -11.340 1.00 96.44 164 PHE A C 1
ATOM 1365 O O . PHE A 1 164 ? 4.364 -7.632 -11.414 1.00 96.44 164 PHE A O 1
ATOM 1372 N N . ILE A 1 165 ? 3.028 -5.848 -11.155 1.00 96.62 165 ILE A N 1
ATOM 1373 C CA . ILE A 1 165 ? 1.818 -6.586 -10.819 1.00 96.62 165 ILE A CA 1
ATOM 1374 C C . ILE A 1 165 ? 0.730 -6.254 -11.832 1.00 96.62 165 ILE A C 1
ATOM 1376 O O . ILE A 1 165 ? 0.477 -5.086 -12.132 1.00 96.62 165 ILE A O 1
ATOM 1380 N N . ASN A 1 166 ? 0.053 -7.289 -12.333 1.00 95.94 166 ASN A N 1
ATOM 1381 C CA . ASN A 1 166 ? -1.147 -7.102 -13.142 1.00 95.94 166 ASN A CA 1
ATOM 1382 C C . ASN A 1 166 ? -2.320 -6.720 -12.232 1.00 95.94 166 ASN A C 1
ATOM 1384 O O . ASN A 1 166 ? -2.788 -7.547 -11.445 1.00 95.94 166 ASN A O 1
ATOM 1388 N N . LEU A 1 167 ? -2.811 -5.492 -12.388 1.00 97.19 167 LEU A N 1
ATOM 1389 C CA . LEU A 1 167 ? -3.915 -4.943 -11.611 1.00 97.19 167 LEU A CA 1
ATOM 1390 C C . LEU A 1 167 ? -5.205 -4.782 -12.428 1.00 97.19 167 LEU A C 1
ATOM 1392 O O . LEU A 1 167 ? -6.095 -4.057 -12.014 1.00 97.19 167 LEU A O 1
ATOM 1396 N N . THR A 1 168 ? -5.358 -5.481 -13.558 1.00 97.00 168 THR A N 1
ATOM 1397 C CA . THR A 1 168 ? -6.557 -5.373 -14.421 1.00 97.00 168 THR A CA 1
ATOM 1398 C C . THR A 1 168 ? -7.873 -5.579 -13.654 1.00 97.00 168 THR A C 1
ATOM 1400 O O . THR A 1 168 ? -8.872 -4.931 -13.963 1.00 97.00 168 THR A O 1
ATOM 1403 N N . ASN A 1 169 ? -7.871 -6.455 -12.640 1.00 96.81 169 ASN A N 1
ATOM 1404 C CA . ASN A 1 169 ? -9.004 -6.698 -11.744 1.00 96.81 169 ASN A CA 1
ATOM 1405 C C . ASN A 1 169 ? -8.590 -6.425 -10.285 1.00 96.81 169 ASN A C 1
ATOM 1407 O O . ASN A 1 169 ? -8.194 -7.363 -9.590 1.00 96.81 169 ASN A O 1
ATOM 1411 N N . PRO A 1 170 ? -8.694 -5.175 -9.791 1.00 97.25 170 PRO A N 1
ATOM 1412 C CA . PRO A 1 170 ? -8.219 -4.819 -8.451 1.00 97.25 170 PRO A CA 1
ATOM 1413 C C . PRO A 1 170 ? -8.944 -5.577 -7.326 1.00 97.25 170 PRO A C 1
ATOM 1415 O O . PRO A 1 170 ? -8.389 -5.832 -6.274 1.00 97.25 170 PRO A O 1
ATOM 1418 N N . GLU A 1 171 ? -10.188 -5.998 -7.536 1.00 97.06 171 GLU A N 1
ATOM 1419 C CA . GLU A 1 171 ? -10.991 -6.686 -6.511 1.00 97.06 171 GLU A CA 1
ATOM 1420 C C . GLU A 1 171 ? -10.693 -8.208 -6.448 1.00 97.06 171 GLU A C 1
ATOM 1422 O O . GLU A 1 171 ? -11.199 -8.911 -5.574 1.00 97.06 171 GLU A O 1
ATOM 1427 N N . GLN A 1 172 ? -9.849 -8.736 -7.351 1.00 95.94 172 GLN A N 1
ATOM 1428 C CA . GLN A 1 172 ? -9.518 -10.162 -7.441 1.00 95.94 172 GLN A CA 1
ATOM 1429 C C . GLN A 1 172 ? -8.125 -10.463 -6.866 1.00 95.94 172 GLN A C 1
ATOM 1431 O O . GLN A 1 172 ? -7.103 -10.313 -7.534 1.00 95.94 172 GLN A O 1
ATOM 1436 N N . LEU A 1 173 ? -8.104 -10.953 -5.626 1.00 95.44 173 LEU A N 1
ATOM 1437 C CA . LEU A 1 173 ? -6.890 -11.325 -4.895 1.00 95.44 173 LEU A CA 1
ATOM 1438 C C . LEU A 1 173 ? -6.604 -12.843 -4.973 1.00 95.44 173 LEU A C 1
ATOM 1440 O O . LEU A 1 173 ? -7.553 -13.628 -5.044 1.00 95.44 173 LEU A O 1
ATOM 1444 N N . PRO A 1 174 ? -5.334 -13.288 -4.866 1.00 95.75 174 PRO A N 1
ATOM 1445 C CA . PRO A 1 174 ? -4.111 -12.482 -4.870 1.00 95.75 174 PRO A CA 1
ATOM 1446 C C . PRO A 1 174 ? -3.765 -11.957 -6.264 1.00 95.75 174 PRO A C 1
ATOM 1448 O O . PRO A 1 174 ? -4.073 -12.587 -7.276 1.00 95.75 174 PRO A O 1
ATOM 1451 N N . TYR A 1 175 ? -3.054 -10.834 -6.315 1.00 95.75 175 TYR A N 1
ATOM 1452 C CA . TYR A 1 175 ? -2.546 -10.318 -7.574 1.00 95.75 175 TYR A CA 1
ATOM 1453 C C . TYR A 1 175 ? -1.395 -11.153 -8.122 1.00 95.75 175 TYR A C 1
ATOM 1455 O O . TYR A 1 175 ? -0.553 -11.675 -7.388 1.00 95.75 175 TYR A O 1
ATOM 1463 N N . LYS A 1 176 ? -1.337 -11.220 -9.451 1.00 94.19 176 LYS A N 1
ATOM 1464 C CA . LYS A 1 176 ? -0.263 -11.886 -10.176 1.00 94.19 176 LYS A CA 1
ATOM 1465 C C . LYS A 1 176 ? 0.920 -10.932 -10.337 1.00 94.19 176 LYS A C 1
ATOM 1467 O O . LYS A 1 176 ? 0.813 -9.940 -11.058 1.00 94.19 176 LYS A O 1
ATOM 1472 N N . VAL A 1 177 ? 2.051 -11.282 -9.727 1.00 95.00 177 VAL A N 1
ATOM 1473 C CA . VAL A 1 177 ? 3.353 -10.706 -10.083 1.00 95.00 177 VAL A CA 1
ATOM 1474 C C . VAL A 1 177 ? 3.689 -11.173 -11.495 1.00 95.00 177 VAL A C 1
ATOM 1476 O O . VAL A 1 177 ? 3.660 -12.372 -11.782 1.00 95.00 177 VAL A O 1
ATOM 1479 N N . ILE A 1 178 ? 3.924 -10.220 -12.388 1.00 95.25 178 ILE A N 1
ATOM 1480 C CA . ILE A 1 178 ? 4.237 -10.475 -13.793 1.00 95.25 178 ILE A CA 1
ATOM 1481 C C . ILE A 1 178 ? 5.716 -10.277 -14.094 1.00 95.25 178 ILE A C 1
ATOM 1483 O O . ILE A 1 178 ? 6.190 -10.937 -14.997 1.00 95.25 178 ILE A O 1
ATOM 1487 N N . TYR A 1 179 ? 6.443 -9.447 -13.346 1.00 94.94 179 TYR A N 1
ATOM 1488 C CA . TYR A 1 179 ? 7.889 -9.256 -13.504 1.00 94.94 179 TYR A CA 1
ATOM 1489 C C . TYR A 1 179 ? 8.500 -8.808 -12.173 1.00 94.94 179 TYR A C 1
ATOM 1491 O O . TYR A 1 179 ? 7.796 -8.240 -11.331 1.00 94.94 179 TYR A O 1
ATOM 1499 N N . SER A 1 180 ? 9.793 -9.050 -11.972 1.00 93.75 180 SER A N 1
ATOM 1500 C CA . SER A 1 180 ? 10.533 -8.568 -10.802 1.00 93.75 180 SER A CA 1
ATOM 1501 C C . SER A 1 180 ? 11.865 -7.965 -11.228 1.00 93.75 180 SER A C 1
ATOM 1503 O O . SER A 1 180 ? 12.442 -8.387 -12.226 1.00 93.75 180 SER A O 1
ATOM 1505 N N . SER A 1 181 ? 12.374 -7.000 -10.46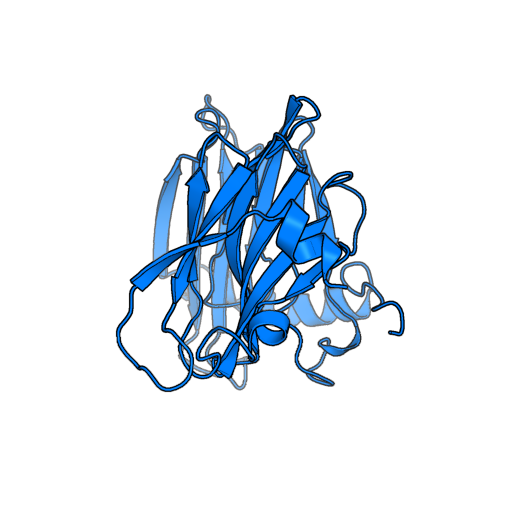6 1.00 92.81 181 SER A N 1
ATOM 1506 C CA . SER A 1 181 ? 13.670 -6.376 -10.744 1.00 92.81 181 SER A CA 1
ATOM 1507 C C . SER A 1 181 ? 14.848 -7.356 -10.724 1.00 92.81 181 SER A C 1
ATOM 1509 O O . SER A 1 181 ? 15.875 -7.060 -11.321 1.00 92.81 181 SER A O 1
ATOM 1511 N N . TYR A 1 182 ? 14.712 -8.534 -10.105 1.00 91.50 182 TYR A N 1
ATOM 1512 C CA . TYR A 1 182 ? 15.746 -9.574 -10.155 1.00 91.50 182 TYR A CA 1
ATOM 1513 C C . TYR A 1 182 ? 15.996 -10.093 -11.574 1.00 91.50 182 TYR A C 1
ATOM 1515 O O . TYR A 1 182 ? 17.119 -10.444 -11.911 1.00 91.50 182 TYR A O 1
ATOM 1523 N N . GLU A 1 183 ? 14.991 -10.039 -12.449 1.00 91.50 183 GLU A N 1
ATOM 1524 C CA . GLU A 1 183 ? 15.134 -10.403 -13.865 1.00 91.50 183 GLU A CA 1
ATOM 1525 C C . GLU A 1 183 ? 16.016 -9.401 -14.649 1.00 91.50 183 GLU A C 1
ATOM 1527 O O . GLU A 1 183 ? 16.339 -9.623 -15.818 1.00 91.50 183 GLU A O 1
ATOM 1532 N N . MET A 1 184 ? 16.413 -8.282 -14.025 1.00 89.56 184 MET A N 1
ATOM 1533 C CA . MET A 1 184 ? 17.299 -7.259 -14.594 1.00 89.56 184 MET A CA 1
ATOM 1534 C C . MET A 1 184 ? 18.777 -7.445 -14.194 1.00 89.56 184 MET A C 1
ATOM 1536 O O . MET A 1 184 ? 19.598 -6.604 -14.554 1.00 89.56 184 MET A O 1
ATOM 1540 N N . GLU A 1 185 ? 19.152 -8.533 -13.506 1.00 87.12 185 GLU A N 1
ATOM 1541 C CA . GLU A 1 185 ? 20.512 -8.790 -12.967 1.00 87.12 185 GLU A CA 1
ATOM 1542 C C . GLU A 1 185 ? 21.659 -8.781 -14.001 1.00 87.12 185 GLU A C 1
ATOM 1544 O O . GLU A 1 185 ? 22.846 -8.692 -13.669 1.00 87.12 185 GLU A O 1
ATOM 1549 N N . ASN A 1 186 ? 21.326 -8.917 -15.285 1.00 87.62 186 ASN A N 1
ATOM 1550 C CA . ASN A 1 186 ? 22.299 -8.855 -16.374 1.00 87.62 186 ASN A CA 1
ATOM 1551 C C . ASN A 1 186 ? 22.572 -7.425 -16.850 1.00 87.62 186 ASN A C 1
ATOM 1553 O O . ASN A 1 186 ? 23.583 -7.192 -17.508 1.00 87.62 186 ASN A O 1
ATOM 1557 N N . GLU A 1 187 ? 21.692 -6.480 -16.521 1.00 88.00 187 GLU A N 1
ATOM 1558 C CA . GLU A 1 187 ? 21.764 -5.083 -16.954 1.00 88.00 187 GLU A CA 1
ATOM 1559 C C . GLU A 1 187 ? 22.040 -4.129 -15.781 1.00 88.00 187 GLU A C 1
ATOM 1561 O O . GLU A 1 187 ? 22.693 -3.100 -15.972 1.00 88.00 187 GLU A O 1
ATOM 1566 N N . LEU A 1 188 ? 21.558 -4.465 -14.582 1.00 90.94 188 LEU A N 1
ATOM 1567 C CA . LEU A 1 188 ? 21.596 -3.624 -13.388 1.00 90.94 188 LEU A CA 1
ATOM 1568 C C . LEU A 1 188 ? 22.322 -4.319 -12.236 1.00 90.94 188 LEU A C 1
ATOM 1570 O O . LEU A 1 188 ? 22.344 -5.548 -12.149 1.00 90.94 188 LEU A O 1
ATOM 1574 N N . ASN A 1 189 ? 22.876 -3.516 -11.332 1.00 89.50 189 ASN A N 1
ATOM 1575 C CA . ASN A 1 189 ? 23.367 -3.996 -10.051 1.00 89.50 189 ASN A CA 1
ATOM 1576 C C . ASN A 1 189 ? 22.172 -4.169 -9.100 1.00 89.50 189 ASN A C 1
ATOM 1578 O O . ASN A 1 189 ? 21.666 -3.200 -8.540 1.00 89.50 189 ASN A O 1
ATOM 1582 N N . ILE A 1 190 ? 21.702 -5.408 -8.963 1.00 88.12 190 ILE A N 1
ATOM 1583 C CA . ILE A 1 190 ? 20.555 -5.759 -8.110 1.00 88.12 190 ILE A CA 1
ATOM 1584 C C . ILE A 1 190 ? 20.902 -5.822 -6.615 1.00 88.12 190 ILE A C 1
ATOM 1586 O O . ILE A 1 190 ? 19.991 -5.966 -5.801 1.00 88.12 190 ILE A O 1
ATOM 1590 N N . ASP A 1 191 ? 22.189 -5.721 -6.258 1.00 85.38 191 ASP A N 1
ATOM 1591 C CA . ASP A 1 191 ? 22.615 -5.573 -4.862 1.00 85.38 191 ASP A CA 1
ATOM 1592 C C . ASP A 1 191 ? 22.349 -4.146 -4.354 1.00 85.38 191 ASP A C 1
ATOM 1594 O O . ASP A 1 191 ? 22.202 -3.936 -3.149 1.00 85.38 191 ASP A O 1
ATOM 1598 N N . ASN A 1 192 ? 22.240 -3.180 -5.275 1.00 85.62 192 ASN A N 1
ATOM 1599 C CA . ASN A 1 192 ? 21.756 -1.836 -4.993 1.00 85.62 192 ASN A CA 1
ATOM 1600 C C . ASN A 1 192 ? 20.232 -1.764 -5.150 1.00 85.62 192 ASN A C 1
ATOM 1602 O O . ASN A 1 192 ? 19.627 -2.438 -5.987 1.00 85.62 192 ASN A O 1
ATOM 1606 N N . ASP A 1 193 ? 19.608 -0.889 -4.364 1.00 86.19 193 ASP A N 1
ATOM 1607 C CA . ASP A 1 193 ? 18.163 -0.696 -4.412 1.00 86.19 193 ASP A CA 1
ATOM 1608 C C . ASP A 1 193 ? 17.723 -0.187 -5.791 1.00 86.19 193 ASP A C 1
ATOM 1610 O O . ASP A 1 193 ? 18.205 0.828 -6.301 1.00 86.19 193 ASP A O 1
ATOM 1614 N N . ILE A 1 194 ? 16.751 -0.884 -6.379 1.00 91.69 194 ILE A N 1
ATOM 1615 C CA . ILE A 1 194 ? 16.047 -0.439 -7.580 1.00 91.69 194 ILE A CA 1
ATOM 1616 C C . ILE A 1 194 ? 14.733 0.181 -7.121 1.00 91.69 194 ILE A C 1
ATOM 1618 O O . ILE A 1 194 ? 13.837 -0.533 -6.668 1.00 91.69 194 ILE A O 1
ATOM 1622 N N . ILE A 1 195 ? 14.629 1.505 -7.236 1.00 92.50 195 ILE A N 1
ATOM 1623 C CA . ILE A 1 195 ? 13.534 2.293 -6.665 1.00 92.50 195 ILE A CA 1
ATOM 1624 C C . ILE A 1 195 ? 12.674 2.876 -7.794 1.00 92.50 195 ILE A C 1
ATOM 1626 O O . ILE A 1 195 ? 13.183 3.637 -8.622 1.00 92.50 195 ILE A O 1
ATOM 1630 N N . PRO A 1 196 ? 11.367 2.582 -7.850 1.00 94.81 196 PRO A N 1
ATOM 1631 C CA . PRO A 1 196 ? 10.465 3.214 -8.796 1.00 94.81 196 PRO A CA 1
ATOM 1632 C C . PRO A 1 196 ? 10.219 4.671 -8.407 1.00 94.81 196 PRO A C 1
ATOM 1634 O O . PRO A 1 196 ? 9.898 4.980 -7.263 1.00 94.81 196 PRO A O 1
ATOM 1637 N N . LEU A 1 197 ? 10.369 5.579 -9.373 1.00 94.88 197 LEU A N 1
ATOM 1638 C CA . LEU A 1 197 ? 10.208 7.015 -9.137 1.00 94.88 197 LEU A CA 1
ATOM 1639 C C . LEU A 1 197 ? 8.899 7.552 -9.711 1.00 94.88 197 LEU A C 1
ATOM 1641 O O . LEU A 1 197 ? 8.175 8.292 -9.046 1.00 94.88 197 LEU A O 1
ATOM 1645 N N . ARG A 1 198 ? 8.622 7.242 -10.983 1.00 94.69 198 ARG A N 1
ATOM 1646 C CA . ARG A 1 198 ? 7.472 7.788 -11.718 1.00 94.69 198 ARG A CA 1
ATOM 1647 C C . ARG A 1 198 ? 7.191 7.014 -12.996 1.00 94.69 198 ARG A C 1
ATOM 1649 O O . ARG A 1 198 ? 8.099 6.452 -13.601 1.00 94.69 198 ARG A O 1
ATOM 1656 N N . TRP A 1 199 ? 5.945 7.091 -13.445 1.00 95.75 199 TRP A N 1
ATOM 1657 C CA . TRP A 1 199 ? 5.554 6.725 -14.802 1.00 95.75 199 TRP A CA 1
ATOM 1658 C C . TRP A 1 199 ? 5.689 7.922 -15.740 1.00 95.75 199 TRP A C 1
ATOM 1660 O O . TRP A 1 199 ? 5.303 9.038 -15.387 1.00 95.75 199 TRP A O 1
ATOM 1670 N N . ASN A 1 200 ? 6.201 7.680 -16.942 1.00 95.69 200 ASN A N 1
ATOM 1671 C CA . ASN A 1 200 ? 6.122 8.627 -18.046 1.00 95.69 200 ASN A CA 1
ATOM 1672 C C . ASN A 1 200 ? 4.773 8.489 -18.768 1.00 95.69 200 ASN A C 1
ATOM 1674 O O . ASN A 1 200 ? 4.092 7.465 -18.681 1.00 95.69 200 ASN A O 1
ATOM 1678 N N . GLU A 1 201 ? 4.384 9.516 -19.525 1.00 92.75 201 GLU A N 1
ATOM 1679 C CA . GLU A 1 201 ? 3.118 9.506 -20.271 1.00 92.75 201 GLU A CA 1
ATOM 1680 C C . GLU A 1 201 ? 3.047 8.400 -21.334 1.00 92.75 201 GLU A C 1
ATOM 1682 O O . GLU A 1 201 ? 1.947 7.960 -21.684 1.00 92.75 201 GLU A O 1
ATOM 1687 N N . ASP A 1 202 ? 4.196 7.952 -21.840 1.00 92.19 202 ASP A N 1
ATOM 1688 C CA . ASP A 1 202 ? 4.323 6.870 -22.820 1.00 92.19 202 ASP A CA 1
ATOM 1689 C C . ASP A 1 202 ? 4.161 5.468 -22.211 1.00 92.19 202 ASP A C 1
ATOM 1691 O O . ASP A 1 202 ? 4.057 4.496 -22.951 1.00 92.19 202 ASP A O 1
ATOM 1695 N N . GLY A 1 203 ? 4.071 5.358 -20.881 1.00 91.44 203 GLY A N 1
ATOM 1696 C CA . GLY A 1 203 ? 3.961 4.084 -20.177 1.00 91.44 203 GLY A CA 1
ATOM 1697 C C . GLY A 1 203 ? 5.286 3.402 -19.867 1.00 91.44 203 GLY A C 1
ATOM 1698 O O . GLY A 1 203 ? 5.268 2.267 -19.399 1.00 91.44 203 GLY A O 1
ATOM 1699 N N . SER A 1 204 ? 6.417 4.083 -20.053 1.00 95.38 204 SER A N 1
ATOM 1700 C CA . SER A 1 204 ? 7.683 3.667 -19.451 1.00 95.38 204 SER A CA 1
ATOM 1701 C C . SER A 1 204 ? 7.733 4.029 -17.959 1.00 95.38 204 SER A C 1
ATOM 1703 O O . SER A 1 204 ? 7.200 5.059 -17.530 1.00 95.38 204 SER A O 1
ATOM 1705 N N . ILE A 1 205 ? 8.375 3.181 -17.152 1.00 95.88 205 ILE A N 1
ATOM 1706 C CA . ILE A 1 205 ? 8.644 3.455 -15.734 1.00 95.88 205 ILE A CA 1
ATOM 1707 C C . ILE A 1 205 ? 10.069 3.992 -15.585 1.00 95.88 205 ILE A C 1
ATOM 1709 O O . ILE A 1 205 ? 11.015 3.418 -16.123 1.00 95.88 205 ILE A O 1
ATOM 1713 N N . VAL A 1 206 ? 10.237 5.091 -14.852 1.00 96.81 206 VAL A N 1
ATOM 1714 C CA . VAL A 1 206 ? 11.557 5.584 -14.448 1.00 96.81 206 VAL A CA 1
ATOM 1715 C C . VAL A 1 206 ? 11.929 4.961 -13.112 1.00 96.81 206 VAL A C 1
ATOM 1717 O O . VAL A 1 206 ? 11.206 5.129 -12.125 1.00 96.81 206 VAL A O 1
ATOM 1720 N N . LEU A 1 207 ? 13.069 4.276 -13.093 1.00 95.75 207 LEU A N 1
ATOM 1721 C CA . LEU A 1 207 ? 13.664 3.686 -11.901 1.00 95.75 207 LEU A CA 1
ATOM 1722 C C . LEU A 1 207 ? 14.958 4.433 -11.558 1.00 95.75 207 LEU A C 1
ATOM 1724 O O . LEU A 1 207 ? 15.715 4.796 -12.460 1.00 95.75 207 LEU A O 1
ATOM 1728 N N . GLN A 1 208 ? 15.213 4.642 -10.269 1.00 95.88 208 GLN A N 1
ATOM 1729 C CA . GLN A 1 208 ? 16.558 4.886 -9.757 1.00 95.88 208 GLN A CA 1
ATOM 1730 C C . GLN A 1 208 ? 17.235 3.529 -9.549 1.00 95.88 208 GLN A C 1
ATOM 1732 O O . GLN A 1 208 ? 16.673 2.660 -8.888 1.00 95.88 208 GLN A O 1
ATOM 1737 N N . CYS A 1 209 ? 18.406 3.335 -10.143 1.00 94.88 209 CYS A N 1
ATOM 1738 C CA . CYS A 1 209 ? 19.163 2.081 -10.105 1.00 94.88 209 CYS A CA 1
ATOM 1739 C C . CYS A 1 209 ? 20.638 2.356 -10.419 1.00 94.88 209 CYS A C 1
ATOM 1741 O O . CYS A 1 209 ? 20.951 3.443 -10.897 1.00 94.88 209 CYS A O 1
ATOM 1743 N N . SER A 1 210 ? 21.527 1.375 -10.262 1.00 94.00 210 SER A N 1
ATOM 1744 C CA . SER A 1 210 ? 22.875 1.442 -10.843 1.00 94.00 210 SER A CA 1
ATOM 1745 C C . SER A 1 210 ? 23.096 0.347 -11.893 1.00 94.00 210 SER A C 1
ATOM 1747 O O . SER A 1 210 ? 22.396 -0.672 -11.927 1.00 94.00 210 SER A O 1
ATOM 1749 N N . ILE A 1 211 ? 24.017 0.597 -12.824 1.00 91.81 211 ILE A N 1
ATOM 1750 C CA . ILE A 1 211 ? 24.366 -0.351 -13.893 1.00 91.81 211 ILE A CA 1
ATOM 1751 C C . ILE A 1 211 ? 25.170 -1.504 -13.288 1.00 91.81 211 ILE A C 1
ATOM 1753 O O . ILE A 1 211 ? 25.849 -1.335 -12.283 1.00 91.81 211 ILE A O 1
ATOM 1757 N N . LYS A 1 212 ? 25.099 -2.695 -13.885 1.00 88.62 212 LYS A N 1
ATOM 1758 C CA . LYS A 1 212 ? 25.934 -3.822 -13.459 1.00 88.62 212 LYS A CA 1
ATOM 1759 C C . LYS A 1 212 ? 27.421 -3.438 -13.408 1.00 88.62 212 LYS A C 1
ATOM 1761 O O . LYS A 1 212 ? 27.925 -2.814 -14.338 1.00 88.62 212 LYS A O 1
ATOM 1766 N N . ASP A 1 213 ? 28.094 -3.856 -12.336 1.00 89.06 213 ASP A N 1
ATOM 1767 C CA . ASP A 1 213 ? 29.503 -3.556 -12.037 1.00 89.06 213 ASP A CA 1
ATOM 1768 C C . ASP A 1 213 ? 29.807 -2.057 -11.800 1.00 89.06 213 ASP A C 1
ATOM 1770 O O . ASP A 1 213 ? 30.974 -1.659 -11.777 1.00 89.06 213 ASP A O 1
ATOM 1774 N N . ASP A 1 214 ? 28.769 -1.237 -11.590 1.00 88.88 214 ASP A N 1
ATOM 1775 C CA . ASP A 1 214 ? 28.850 0.179 -11.231 1.00 88.88 214 ASP A CA 1
ATOM 1776 C C . ASP A 1 214 ? 27.882 0.501 -10.072 1.00 88.88 214 ASP A C 1
ATOM 1778 O O . ASP A 1 214 ? 26.751 0.006 -10.001 1.00 88.88 214 ASP A O 1
ATOM 1782 N N . ASP A 1 215 ? 28.323 1.347 -9.146 1.00 89.81 215 ASP A N 1
ATOM 1783 C CA . ASP A 1 215 ? 27.538 1.784 -7.986 1.00 89.81 215 ASP A CA 1
ATOM 1784 C C . ASP A 1 215 ? 26.942 3.188 -8.172 1.00 89.81 215 ASP A C 1
ATOM 1786 O O . ASP A 1 215 ? 26.211 3.676 -7.306 1.00 89.81 215 ASP A O 1
ATOM 1790 N N . GLU A 1 216 ? 27.219 3.861 -9.295 1.00 93.38 216 GLU A N 1
ATOM 1791 C CA . GLU A 1 216 ? 26.608 5.155 -9.589 1.00 93.38 216 GLU A CA 1
ATOM 1792 C C . GLU A 1 216 ? 25.089 5.018 -9.792 1.00 93.38 216 GLU A C 1
ATOM 1794 O O . GLU A 1 216 ? 24.606 4.334 -10.699 1.00 93.38 216 GLU A O 1
ATOM 1799 N N . LEU A 1 217 ? 24.321 5.710 -8.944 1.00 94.06 217 LEU A N 1
ATOM 1800 C CA . LEU A 1 217 ? 22.870 5.780 -9.067 1.00 94.06 217 LEU A CA 1
ATOM 1801 C C . LEU A 1 217 ? 22.472 6.683 -10.235 1.00 94.06 217 LEU A C 1
ATOM 1803 O O . LEU A 1 217 ? 22.771 7.877 -10.259 1.00 94.06 217 LEU A O 1
ATOM 1807 N N . ILE A 1 218 ? 21.704 6.116 -11.157 1.00 95.62 218 ILE A N 1
ATOM 1808 C CA . ILE A 1 218 ? 21.141 6.785 -12.325 1.00 95.62 218 ILE A CA 1
ATOM 1809 C C . ILE A 1 218 ? 19.616 6.693 -12.315 1.00 95.62 218 ILE A C 1
ATOM 1811 O O . ILE A 1 218 ? 19.035 5.751 -11.779 1.00 95.62 218 ILE A O 1
ATOM 1815 N N . GLU A 1 219 ? 18.954 7.651 -12.964 1.00 97.06 219 GLU A N 1
ATOM 1816 C CA . GLU A 1 219 ? 17.552 7.505 -13.355 1.00 97.06 219 GLU A CA 1
ATOM 1817 C C . GLU A 1 219 ? 17.478 6.941 -14.772 1.00 97.06 219 GLU A C 1
ATOM 1819 O O . GLU A 1 219 ? 17.989 7.547 -15.718 1.00 97.06 219 GLU A O 1
ATOM 1824 N N . ARG A 1 220 ? 16.808 5.801 -14.941 1.00 95.56 220 ARG A N 1
ATOM 1825 C CA . ARG A 1 220 ? 16.641 5.165 -16.248 1.00 95.56 220 ARG A CA 1
ATOM 1826 C C . ARG A 1 220 ? 15.181 4.820 -16.499 1.00 95.56 220 ARG A C 1
ATOM 1828 O O . ARG A 1 220 ? 14.506 4.251 -15.646 1.00 95.56 220 ARG A O 1
ATOM 1835 N N . ALA A 1 221 ? 14.697 5.184 -17.683 1.00 96.19 221 ALA A N 1
ATOM 1836 C CA . ALA A 1 221 ? 13.377 4.795 -18.155 1.00 96.19 221 ALA A CA 1
ATOM 1837 C C . ALA A 1 221 ? 13.426 3.386 -18.760 1.00 96.19 221 ALA A C 1
ATOM 1839 O O . ALA A 1 221 ? 14.309 3.083 -19.567 1.00 96.19 221 ALA A O 1
ATOM 1840 N N . PHE A 1 222 ? 12.459 2.552 -18.392 1.00 94.12 222 PHE A N 1
ATOM 1841 C CA . PHE A 1 222 ? 12.278 1.208 -18.921 1.00 94.12 222 PHE A CA 1
ATOM 1842 C C . PHE A 1 222 ? 10.903 1.091 -19.562 1.00 94.12 222 PHE A C 1
ATOM 1844 O O . PHE A 1 222 ? 9.884 1.377 -18.931 1.00 94.12 222 PHE A O 1
ATOM 1851 N N . ASP A 1 223 ? 10.883 0.649 -20.816 1.00 92.88 223 ASP A N 1
ATOM 1852 C CA . ASP A 1 223 ? 9.645 0.267 -21.480 1.00 92.88 223 ASP A CA 1
ATOM 1853 C C . ASP A 1 223 ? 9.120 -1.042 -20.881 1.00 92.88 223 ASP A C 1
ATOM 1855 O O . ASP A 1 223 ? 9.780 -2.082 -20.943 1.00 92.88 223 ASP A O 1
ATOM 1859 N N . VAL A 1 224 ? 7.932 -0.986 -20.284 1.00 89.94 224 VAL A N 1
ATOM 1860 C CA . VAL A 1 224 ? 7.388 -2.123 -19.539 1.00 89.94 224 VAL A CA 1
ATOM 1861 C C . VAL A 1 224 ? 6.934 -3.240 -20.469 1.00 89.94 224 VAL A C 1
ATOM 1863 O O . VAL A 1 224 ? 7.085 -4.406 -20.115 1.00 89.94 224 VAL A O 1
ATOM 1866 N N . GLU A 1 225 ? 6.461 -2.930 -21.676 1.00 87.56 225 GLU A N 1
ATOM 1867 C CA . GLU A 1 225 ? 6.113 -3.969 -22.652 1.00 87.56 225 GLU A CA 1
ATOM 1868 C C . GLU A 1 225 ? 7.346 -4.794 -23.043 1.00 87.56 225 GLU A C 1
ATOM 1870 O O . GLU A 1 225 ? 7.304 -6.026 -23.017 1.00 87.56 225 GLU A O 1
ATOM 1875 N N . SER A 1 226 ? 8.475 -4.126 -23.295 1.00 87.50 226 SER A N 1
ATOM 1876 C CA . SER A 1 226 ? 9.758 -4.782 -23.558 1.00 87.50 226 SER A CA 1
ATOM 1877 C C . SER A 1 226 ? 10.265 -5.610 -22.377 1.00 87.50 226 SER A C 1
ATOM 1879 O O . SER A 1 226 ? 10.852 -6.667 -22.600 1.00 87.50 226 SER A O 1
ATOM 1881 N N . LEU A 1 227 ? 10.055 -5.169 -21.129 1.00 85.94 227 LEU A N 1
ATOM 1882 C CA . LEU A 1 227 ? 10.406 -5.969 -19.946 1.00 85.94 227 LEU A CA 1
ATOM 1883 C C . LEU A 1 227 ? 9.584 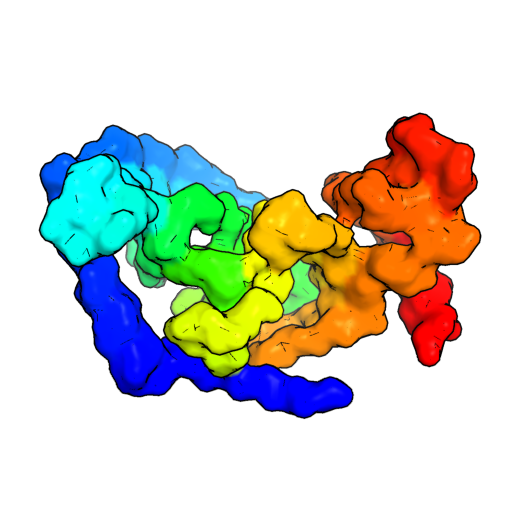-7.258 -19.884 1.00 85.94 227 LEU A C 1
ATOM 1885 O O . LEU A 1 227 ? 10.137 -8.338 -19.690 1.00 85.94 227 LEU A O 1
ATOM 1889 N N . LEU A 1 228 ? 8.273 -7.151 -20.099 1.00 83.81 228 LEU A N 1
ATOM 1890 C CA . LEU A 1 228 ? 7.361 -8.292 -20.047 1.00 83.81 228 LEU A CA 1
ATOM 1891 C C . LEU A 1 228 ? 7.584 -9.288 -21.192 1.00 83.81 228 LEU A C 1
ATOM 1893 O O . LEU A 1 228 ? 7.321 -10.473 -21.016 1.00 83.81 228 LEU A O 1
ATOM 1897 N N . ALA A 1 229 ? 8.091 -8.833 -22.341 1.00 84.12 229 ALA A N 1
ATOM 1898 C CA . ALA A 1 229 ? 8.411 -9.689 -23.484 1.00 84.12 229 ALA A CA 1
ATOM 1899 C C . ALA A 1 229 ? 9.669 -10.562 -23.291 1.00 84.12 229 ALA A C 1
ATOM 1901 O O . ALA A 1 229 ? 9.921 -11.440 -24.115 1.00 84.12 229 ALA A O 1
ATOM 1902 N N . LYS A 1 230 ? 10.474 -10.317 -22.245 1.00 75.31 230 LYS A N 1
ATOM 1903 C CA . LYS A 1 230 ? 11.692 -11.093 -21.937 1.00 75.31 230 LYS A CA 1
ATOM 1904 C C . LYS A 1 230 ? 11.430 -12.361 -21.104 1.00 75.31 230 LYS A C 1
ATOM 1906 O O . LYS A 1 230 ? 12.373 -13.118 -20.887 1.00 75.31 230 LYS A O 1
ATOM 1911 N N . LEU A 1 231 ? 10.196 -12.570 -20.637 1.00 67.19 231 LEU A N 1
ATOM 1912 C CA . LEU A 1 231 ? 9.747 -13.739 -19.862 1.00 67.19 231 LEU A CA 1
ATOM 1913 C C . LEU A 1 231 ? 9.344 -14.910 -20.766 1.00 67.19 231 LEU A C 1
ATOM 1915 O O . LEU A 1 231 ? 9.573 -16.069 -20.354 1.00 67.19 231 LEU A O 1
#

Radius of gyration: 18.6 Å; chains: 1; bounding box: 48×39×53 Å

Organism: Desulfosporosinus acidiphilus (strain DSM 22704 / JCM 16185 / SJ4) (NCBI:txid646529)

Sequence (231 aa):
MNSLKNVAYTEEYKKYRDTFNFVFDNKYKEQVIEQPLSDGKHSARITFYKDETCSISKYRVLASKTEILNSQSQIVAKFENVNQSIFFYAFEHSNGKTYLLFKIDLYGYSIMNLSNYEVYHFVPDVSFLGQEETFIWTGAFYFNKNNILVVDGCYWACPYATLFINLTNPEQLPYKVIYSSYEMENELNIDNDIIPLRWNEDGSIVLQCSIKDDDELIERAFDVESLLAKL

Secondary structure (DSSP, 8-state):
-----B-TTSHHHHHHHHTTGGGGSGGGEEEEEEEE-TTSSEEEEEEEEEE-S-SSSSS-EEEEEEEEEETTS-EEEEEEE-SS---EEEEE-TTS-EEEEE-SSSSSEEEEETTT--EEEE-BGGGGGGSS---EEEEEEEETTTTEEEEEEESTTSSEEEEEEE-SSTTSSSPEEEEEGGGGTTTB-TTS--EEEEE-TTSEEEEEEEBTT---EEEEEEEHHHHHTT-

pLDDT: mean 91.23, std 8.02, range [43.12, 97.94]

Foldseek 3Di:
DPPFDFCCPPPVVVVVVVLCVVQPDPVQWDDWDKAAAPVNFKIKIKIWGWDPPCPSPVDIWIKIKIFIAGPVRDGPDIAMAGHPQWDWHWDQALVRWIKIKTDRYQAWIKIAGPVNRDIDTGGGPCPVPHNDWDWGFRYWAADHVQQWIWTWTAGVVPDTKIWIWRRVPVRDPDIDGQDICVVCVQFFDSSDHWAFDYADPVGWTWTFGHTPVDPDTDTDTDRVVVRSVVD

=== Feature glossary ===
Key to the feature types in this record:

pLDDT. pLDDT is the predicted lDDT-Cα score: AlphaFold's confidence that the local environment of each residue (all inter-atomic distances within 15 Å) is correctly placed. It is a per-residue number between 0 and 100, with higher meaning more reliable.

Radius of gyration, Cα contacts, bounding box. The geometric summary reports three shape descriptors. Rg (radius of gyration) measures how spread out the Cα atoms are about their centre of mass; compact globular proteins have small Rg, elongated or unfolded ones large. Cα contacts (<8 Å, |i−j|>4) count long-range residue pairs in spatial proximity — high for tightly packed folds, near zero for rods or random coil. The bounding-box extents give the protein's footprint along x, y, z in Å.

Backbone torsions (φ/ψ). Backbone dihedral angles. Every residue except chain termini has a φ (preceding-C → N → Cα → C) and a ψ (N → Cα → C → next-N). They are reported in degrees following the IUPAC sign convention. Secondary structure is essentially a statement about which (φ, ψ) basin each residue occupies.

Contact-map, Ramachandran, and PAE plots. Plot images: a contact map (which residues are close in 3D, as an N×N binary image), a Ramachandran scatter (backbone torsion angles, revealing secondary-structure composition at a glance), and — for AlphaFold structures — a PAE heatmap (pairwise prediction confidence).

Predicted aligned error. Predicted Aligned Error (PAE) is an AlphaFold confidence matrix: entry (i, j) is the expected error in the position of residue j, in ångströms, when the prediction is superimposed on the true structure at residue i. Low PAE within a block of residues means that block is internally rigid and well-predicted; high PAE between two blocks means their relative placement is uncertain even if each block individually is confident.

Secondary structure (3-state, P-SEA). Three-state secondary structure (P-SEA) collapses the eight DSSP classes into helix (a), strand (b), and coil (c). P-SEA assigns these from Cα geometry alone — distances and angles — without requiring backbone oxygens, so it works on any Cα trace.

Solvent-accessible surface area. Solvent-accessible surface area (SASA) is the area in Å² traced out by the centre of a 1.4 Å probe sphere (a water molecule) rolled over the protein's van der Waals surface (Shrake–Rupley / Lee–Richards construction). Buried residues have near-zero SASA; fully exposed residues can exceed 200 Å². The total SASA scales roughly with the number of surface residues.

Foldseek 3Di. The Foldseek 3Di string encodes local tertiary geometry as a 20-letter alphabet — one character per residue — derived from the relative positions of nearby Cα atoms. Unlike the amino-acid sequence, 3Di is a direct function of the 3D structure, so two proteins with the same fold have similar 3Di strings even at low sequence identity.

B-factor. For experimental (PDB) structures, the B-factor (temperature factor) quantifies the positional spread of each atom in the crystal — a combination of thermal vibration and static disorder — in units of Å². High B-factors mark flexible loops or poorly resolved regions; low B-factors mark the rigid, well-ordered core.

mmCIF coordinates. The mmCIF block holds the 3D Cartesian coordinates of each backbone atom (N, Cα, C, O) in ångströms. mmCIF is the PDB's canonical archive format — a tagged-loop text representation of the atomic model.

InterPro / GO / CATH / organism. Functional annotations link the protein to curated databases. InterPro entries identify conserved domains and families by matching the sequence against member-database signatures (Pfam, PROSITE, CDD, …). Gene Ontology (GO) terms describe molecular function, biological process, and cellular component in a controlled vocabulary. CATH places the structure in a hierarchical fold classification (Class/Architecture/Topology/Homologous-superfamily). The organism is the source species.

Rendered structure images. Structure images are PyMOL renders from six orthogonal camera directions. Cartoon representation draws helices as coils and strands as arrows; sticks shows the backbone as bonds; surface shows the solvent-excluded envelope. Rainbow coloring maps sequence position to hue (blue→red, N→C); chain coloring assigns a distinct color per polypeptide.

Sequence. This is the polypeptide sequence — one letter per residue, N-terminus first. Length ranges from a few dozen residues for small domains to over a thousand for large multi-domain proteins.

Secondary structure (8-state, DSSP). The SS8 string is DSSP's per-residue secondary-structure call. α-helix (H) means an i→i+4 H-bond ladder; β-strand (E) means the residue participates in a β-sheet; 3₁₀ (G) and π (I) are tighter and wider helices; T/S are turns/bends; '-' is loop.

Nearest PDB structures. Structural nearest neighbors (via Foldseek easy-search vs the PDB). Reported per hit: target PDB id, E-value, and alignment TM-score. A TM-score above ~0.5 is the conventional threshold for 'same fold'.